Protein AF-A0A7C7CC70-F1 (afdb_monomer_lite)

Foldseek 3Di:
DFAFEEEEEVLLFPLNLLLCVVPQVGYQYEYEEQDVVSVVVSCVVPVGPSYHYDHDALLDLVVLLVVCLVRLGQEYEYPWADDDQLVCQVVVVVRLSTLAVSLVSNVVSCVVCVVSNPNHQEYEYEAELCLAVHQTSNNVRRVNSLLVLLCCLVPPVCQSHAREYEYEWDAPLTPPDQLLVLLVCLVPHQAREDADQQAKTFYDHSVRVSVQVVCCSVPNGHNKYKYFDTAMEGPNLVRVLQCVVSVGHYDHPHHRRRDDSKGWRAFQVQQQQWDDPDGIIIRGHPPDPRGDPDGDTGINVPHYDDSVRVSVVCVVVVSRDDHSVNRPCVSPDDDDDDDD

pLDDT: mean 92.27, std 12.44, range [29.27, 98.88]

Sequence (340 aa):
MIDQKILIFGGSGSLGKSLIKRLHSQNRLLIYSRDEAKHWTIKNEFQSPNLSFKVGDIRDIDRIKQVTTQFDPHTILMAAALKQVDTCELSPYESVQTNLLGIHNILAAVEQTVGRLKSLRAVLMVSTDKACAPANVYGMSKALSERMVASFSRYENLNHIKFVTTRYGNVLDSRGSIIPLFRNQINNEDNLTVTHPEMTRFMMTLDDSVDLILTALKEGSTGETWVPKIKAMKIMDLANIYAKLYHKQIVVSGIRPGEKMHEALVSPPESIRTHDIGSHYIIKSSYTSDTQDKAFEYTSSQDVLTEEALERFLQGLNLLHQDIEDFVGKTIQEHIRPFK

Secondary structure (DSSP, 8-state):
--S-EEEEETTTSHHHHHHHHHHTTTSEEEEEES-HHHHHHHHHHH--TTEEEEE--TT-HHHHHHHHHHH--SEEEE------HHHHHHSHHHHIIIIIIHHHHHHHHHHHHGGG-SS--EEEEEEEGGGSS--SHHHHHHHHHHHHHHHGGG-GGGTTSEEEEEEE-EETT-TTSHHHHHHHHHHH-SEEEES-TT-EEEEE-HHHHHHHHHHHHHHPPTT-EEEE---EEEHHHHHHHHHHHHT-EEEE--PPTT--SB-EEE-HHHHTTEEE-SSEEEE--TT-S---SS---EETTTSBPPHHHHHHHHHHTT-SS--GGG-TTTTS--------

Structure (mmCIF, N/CA/C/O backbone):
data_AF-A0A7C7CC70-F1
#
_entry.id   AF-A0A7C7CC70-F1
#
loop_
_atom_site.group_PDB
_atom_site.id
_atom_site.type_symbol
_atom_site.label_atom_id
_atom_site.label_alt_id
_atom_site.label_comp_id
_atom_site.label_asym_id
_atom_site.label_entity_id
_atom_site.label_seq_id
_atom_site.pdbx_PDB_ins_code
_atom_site.Cartn_x
_atom_site.Cartn_y
_atom_site.Cartn_z
_atom_site.occupancy
_atom_site.B_iso_or_equiv
_atom_site.auth_seq_id
_atom_site.auth_comp_id
_atom_site.auth_asym_id
_atom_site.auth_atom_id
_atom_site.pdbx_PDB_model_num
ATOM 1 N N . MET A 1 1 ? 4.116 -3.445 18.987 1.00 83.00 1 MET A N 1
ATOM 2 C CA . MET A 1 1 ? 2.683 -3.755 19.181 1.00 83.00 1 MET A CA 1
ATOM 3 C C . MET A 1 1 ? 2.591 -5.167 19.730 1.00 83.00 1 MET A C 1
ATOM 5 O O . MET A 1 1 ? 2.947 -6.088 19.007 1.00 83.00 1 MET A O 1
ATOM 9 N N . ILE A 1 2 ? 2.231 -5.314 21.005 1.00 91.44 2 ILE A N 1
ATOM 10 C CA . ILE A 1 2 ? 2.148 -6.602 21.713 1.00 91.44 2 ILE A CA 1
ATOM 11 C C . ILE A 1 2 ? 0.770 -6.671 22.377 1.00 91.44 2 ILE A C 1
ATOM 13 O O . ILE A 1 2 ? 0.256 -5.638 22.813 1.00 91.44 2 ILE A O 1
ATOM 17 N N . ASP A 1 3 ? 0.186 -7.868 22.414 1.00 95.06 3 ASP A N 1
ATOM 18 C CA . ASP A 1 3 ? -1.124 -8.163 23.003 1.00 95.06 3 ASP A CA 1
ATOM 19 C C . ASP A 1 3 ? -2.261 -7.295 22.430 1.00 95.06 3 ASP A C 1
ATOM 21 O O . ASP A 1 3 ? -3.179 -6.855 23.118 1.00 95.06 3 ASP A O 1
ATOM 25 N N . GLN A 1 4 ? -2.183 -6.993 21.130 1.00 97.44 4 GLN A N 1
ATOM 26 C CA . GLN A 1 4 ? -3.209 -6.229 20.424 1.00 97.44 4 GLN A CA 1
ATOM 27 C C . GLN A 1 4 ? -4.124 -7.148 19.612 1.00 97.44 4 GLN A C 1
ATOM 29 O O . GLN A 1 4 ? -3.720 -8.192 19.097 1.00 97.44 4 GLN A O 1
ATOM 34 N N . LYS A 1 5 ? -5.371 -6.706 19.435 1.00 98.69 5 LYS A N 1
ATOM 35 C CA . LYS A 1 5 ? -6.292 -7.253 18.428 1.00 98.69 5 LYS A CA 1
ATOM 36 C C . LYS A 1 5 ? -6.190 -6.427 17.151 1.00 98.69 5 LYS A C 1
ATOM 38 O O . LYS A 1 5 ? -6.458 -5.226 17.193 1.00 98.69 5 LYS A O 1
ATOM 43 N N . ILE A 1 6 ? -5.845 -7.051 16.031 1.00 98.75 6 ILE A N 1
ATOM 44 C CA . ILE A 1 6 ? -5.606 -6.362 14.758 1.00 98.75 6 ILE A CA 1
ATOM 45 C C . ILE A 1 6 ? -6.519 -6.952 13.685 1.00 98.75 6 ILE A C 1
ATOM 47 O O . ILE A 1 6 ? -6.469 -8.150 13.408 1.00 98.75 6 ILE A O 1
ATOM 51 N N . LEU A 1 7 ? -7.361 -6.109 13.091 1.00 98.88 7 LEU A N 1
ATOM 52 C CA . LEU A 1 7 ? -8.239 -6.463 11.978 1.00 98.88 7 LEU A CA 1
ATOM 53 C C . LEU A 1 7 ? -7.605 -5.995 10.667 1.00 98.88 7 LEU A C 1
ATOM 55 O O . LEU A 1 7 ? -7.342 -4.807 10.501 1.00 98.88 7 LEU A O 1
ATOM 59 N N . ILE A 1 8 ? -7.368 -6.921 9.738 1.00 98.75 8 ILE A N 1
ATOM 60 C CA . ILE A 1 8 ? -6.727 -6.638 8.449 1.00 98.75 8 ILE A CA 1
ATOM 61 C C . ILE A 1 8 ? -7.723 -6.892 7.317 1.00 98.75 8 ILE A C 1
ATOM 63 O O . ILE A 1 8 ? -7.972 -8.039 6.935 1.00 98.75 8 ILE A O 1
ATOM 67 N N . PHE A 1 9 ? -8.261 -5.816 6.746 1.00 98.69 9 PHE A N 1
ATOM 68 C CA . PHE A 1 9 ? -9.034 -5.870 5.507 1.00 98.69 9 PHE A CA 1
ATOM 69 C C . PHE A 1 9 ? -8.078 -6.068 4.330 1.00 98.69 9 PHE A C 1
ATOM 71 O O . PHE A 1 9 ? -7.171 -5.264 4.131 1.00 98.69 9 PHE A O 1
ATOM 78 N N . GLY A 1 10 ? -8.265 -7.135 3.550 1.00 95.62 10 GLY A N 1
ATOM 79 C CA . GLY A 1 10 ? -7.359 -7.514 2.459 1.00 95.62 10 GLY A CA 1
ATOM 80 C C . GLY A 1 10 ? -6.113 -8.277 2.916 1.00 95.62 10 GLY A C 1
ATOM 81 O O . GLY A 1 10 ? -5.113 -8.307 2.202 1.00 95.62 10 GLY A O 1
ATOM 82 N N . GLY A 1 11 ? -6.150 -8.907 4.094 1.00 93.19 11 GLY A N 1
ATOM 83 C CA . GLY A 1 11 ? -4.981 -9.572 4.683 1.00 93.19 11 GLY A CA 1
ATOM 84 C C . GLY A 1 11 ? -4.548 -10.895 4.028 1.00 93.19 11 GLY A C 1
ATOM 85 O O . GLY A 1 11 ? -3.586 -11.495 4.491 1.00 93.19 11 GLY A O 1
ATOM 86 N N . SER A 1 12 ? -5.214 -11.357 2.964 1.00 92.25 12 SER A N 1
ATOM 87 C CA . SER A 1 12 ? -4.841 -12.578 2.229 1.00 92.25 12 SER A CA 1
ATOM 88 C C . SER A 1 12 ? -3.835 -12.354 1.086 1.00 92.25 12 SER A C 1
ATOM 90 O O . SER A 1 12 ? -3.377 -13.317 0.472 1.00 92.25 12 SER A O 1
ATOM 92 N N . GLY A 1 13 ? -3.487 -11.098 0.772 1.00 90.12 13 GLY A N 1
ATOM 93 C CA . GLY A 1 13 ? -2.459 -10.752 -0.221 1.00 90.12 13 GLY A CA 1
ATOM 94 C C . GLY A 1 13 ? -1.022 -10.809 0.322 1.00 90.12 13 GLY A C 1
ATOM 95 O O . GLY A 1 13 ? -0.811 -11.040 1.509 1.00 90.12 13 GLY A O 1
ATOM 96 N N . SER A 1 14 ? -0.025 -10.531 -0.533 1.00 89.94 14 SER A N 1
ATOM 97 C CA . SER A 1 14 ? 1.408 -10.585 -0.173 1.00 89.94 14 SER A CA 1
ATOM 98 C C . SER A 1 14 ? 1.756 -9.726 1.052 1.00 89.94 14 SER A C 1
ATOM 100 O O . SER A 1 14 ? 2.376 -10.222 1.985 1.00 89.94 14 SER A O 1
ATOM 102 N N . LEU A 1 15 ? 1.284 -8.472 1.099 1.00 92.62 15 LEU A N 1
ATOM 103 C CA . LEU A 1 15 ? 1.471 -7.593 2.262 1.00 92.62 15 LEU A CA 1
ATOM 104 C C . LEU A 1 15 ? 0.822 -8.167 3.528 1.00 92.62 15 LEU A C 1
ATOM 106 O O . LEU A 1 15 ? 1.424 -8.165 4.598 1.00 92.62 15 LEU A O 1
ATOM 110 N N . GLY A 1 16 ? -0.407 -8.673 3.402 1.00 94.31 16 GLY A N 1
ATOM 111 C CA . GLY A 1 16 ? -1.137 -9.282 4.509 1.00 94.31 16 GLY A CA 1
ATOM 112 C C . GLY A 1 16 ? -0.406 -10.492 5.086 1.00 94.31 16 GLY A C 1
ATOM 113 O O . GLY A 1 16 ? -0.271 -10.600 6.300 1.00 94.31 16 GLY A O 1
ATOM 114 N N . LYS A 1 17 ? 0.165 -11.341 4.227 1.00 93.44 17 LYS A N 1
ATOM 115 C CA . LYS A 1 17 ? 0.995 -12.477 4.639 1.00 93.44 17 LYS A CA 1
ATOM 116 C C . LYS A 1 17 ? 2.252 -12.035 5.401 1.00 93.44 17 LYS A C 1
ATOM 118 O O . LYS A 1 17 ? 2.555 -12.617 6.442 1.00 93.44 17 LYS A O 1
ATOM 123 N N . SER A 1 18 ? 2.942 -10.989 4.944 1.00 94.81 18 SER A N 1
ATOM 124 C CA . SER A 1 18 ? 4.100 -10.432 5.661 1.00 94.81 18 SER A CA 1
ATOM 125 C C . SER A 1 18 ? 3.715 -9.831 7.016 1.00 94.81 18 SER A C 1
ATOM 127 O O . SER A 1 18 ? 4.397 -10.071 8.012 1.00 94.81 18 SER A O 1
ATOM 129 N N . LEU A 1 19 ? 2.575 -9.133 7.093 1.00 96.81 19 LEU A N 1
ATOM 130 C CA . LEU A 1 19 ? 2.017 -8.642 8.358 1.00 96.81 19 LEU A CA 1
ATOM 131 C C . LEU A 1 19 ? 1.679 -9.792 9.314 1.00 96.81 19 LEU A C 1
ATOM 133 O O . LEU A 1 19 ? 2.005 -9.711 10.496 1.00 96.81 19 LEU A O 1
ATOM 137 N N . ILE A 1 20 ? 1.067 -10.871 8.812 1.00 96.81 20 ILE A N 1
ATOM 138 C CA . ILE A 1 20 ? 0.778 -12.071 9.606 1.00 96.81 20 ILE A CA 1
ATOM 139 C C . ILE A 1 20 ? 2.079 -12.622 10.169 1.00 96.81 20 ILE A C 1
ATOM 141 O O . ILE A 1 20 ? 2.199 -12.683 11.390 1.00 96.81 20 ILE A O 1
ATOM 145 N N . LYS A 1 21 ? 3.066 -12.921 9.311 1.00 95.88 21 LYS A N 1
ATOM 146 C CA . LYS A 1 21 ? 4.383 -13.448 9.706 1.00 95.88 21 LYS A CA 1
ATOM 147 C C . LYS A 1 21 ? 5.032 -12.618 10.814 1.00 95.88 21 LYS A C 1
ATOM 149 O O . LYS A 1 21 ? 5.577 -13.187 11.755 1.00 95.88 21 LYS A O 1
ATOM 154 N N . ARG A 1 22 ? 4.952 -11.287 10.730 1.00 96.38 22 ARG A N 1
ATOM 155 C CA . ARG A 1 22 ? 5.561 -10.388 11.719 1.00 96.38 22 ARG A CA 1
ATOM 156 C C . ARG A 1 22 ? 4.783 -10.303 13.036 1.00 96.38 22 ARG A C 1
ATOM 158 O O . ARG A 1 22 ? 5.400 -10.098 14.076 1.00 96.38 22 ARG A O 1
ATOM 165 N N . LEU A 1 23 ? 3.452 -10.405 13.010 1.00 97.06 23 LEU A N 1
ATOM 166 C CA . LEU A 1 23 ? 2.609 -9.988 14.140 1.00 97.06 23 LEU A CA 1
ATOM 167 C C . LEU A 1 23 ? 1.888 -11.129 14.867 1.00 97.06 23 LEU A C 1
ATOM 169 O O . LEU A 1 23 ? 1.516 -10.941 16.027 1.00 97.06 23 LEU A O 1
ATOM 173 N N . HIS A 1 24 ? 1.683 -12.287 14.231 1.00 96.25 24 HIS A N 1
ATOM 174 C CA . HIS A 1 24 ? 0.777 -13.327 14.742 1.00 96.25 24 HIS A CA 1
ATOM 175 C C . HIS A 1 24 ? 1.245 -13.988 16.051 1.00 96.25 24 HIS A C 1
ATOM 177 O O . HIS A 1 24 ? 0.431 -14.503 16.819 1.00 96.25 24 HIS A O 1
ATOM 183 N N . SER A 1 25 ? 2.551 -13.981 16.328 1.00 95.12 25 SER A N 1
ATOM 184 C CA . SER A 1 25 ? 3.123 -14.592 17.534 1.00 95.12 25 SER A CA 1
ATOM 185 C C . SER A 1 25 ? 2.831 -13.795 18.809 1.00 95.12 25 SER A C 1
ATOM 187 O O . SER A 1 25 ? 2.777 -14.377 19.887 1.00 95.12 25 SER A O 1
ATOM 189 N N . GLN A 1 26 ? 2.605 -12.482 18.693 1.00 96.25 26 GLN A N 1
ATOM 190 C CA . GLN A 1 26 ? 2.436 -11.563 19.828 1.00 96.25 26 GLN A CA 1
ATOM 191 C C . GLN A 1 26 ? 1.061 -10.883 19.867 1.00 96.25 26 GLN A C 1
ATOM 193 O O . GLN A 1 26 ? 0.792 -10.113 20.785 1.00 96.25 26 GLN A O 1
ATOM 198 N N . ASN A 1 27 ? 0.209 -11.103 18.863 1.00 98.19 27 ASN A N 1
ATOM 199 C CA . ASN A 1 27 ? -1.048 -10.376 18.682 1.00 98.19 27 ASN A CA 1
ATOM 200 C C . ASN A 1 27 ? -2.140 -11.297 18.140 1.00 98.19 27 ASN A C 1
ATOM 202 O O . ASN A 1 27 ? -1.857 -12.245 17.411 1.00 98.19 27 ASN A O 1
ATOM 206 N N . ARG A 1 28 ? -3.402 -10.963 18.424 1.00 98.44 28 ARG A N 1
ATOM 207 C CA . ARG A 1 28 ? -4.576 -11.638 17.858 1.00 98.44 28 ARG A CA 1
ATOM 208 C C . ARG A 1 28 ? -4.948 -10.987 16.533 1.00 98.44 28 ARG A C 1
ATOM 210 O O . ARG A 1 28 ? -5.341 -9.821 16.505 1.00 98.44 28 ARG A O 1
ATOM 217 N N . LEU A 1 29 ? -4.854 -11.736 15.443 1.00 98.62 29 LEU A N 1
ATOM 218 C CA . LEU A 1 29 ? -5.116 -11.249 14.094 1.00 98.62 29 LEU A CA 1
ATOM 219 C C . LEU A 1 29 ? -6.452 -11.780 13.570 1.00 98.62 29 LEU A C 1
ATOM 221 O O . LEU A 1 29 ? -6.753 -12.975 13.663 1.00 98.62 29 LEU A O 1
ATOM 225 N N . LEU A 1 30 ? -7.231 -10.884 12.971 1.00 98.69 30 LEU A N 1
ATOM 226 C CA . LEU A 1 30 ? -8.423 -11.216 12.206 1.00 98.69 30 LEU A CA 1
ATOM 227 C C . LEU A 1 30 ? -8.229 -10.789 10.753 1.00 98.69 30 LEU A C 1
ATOM 229 O O . LEU A 1 30 ? -8.162 -9.600 10.445 1.00 98.69 30 LEU A O 1
ATOM 233 N N . ILE A 1 31 ? -8.142 -11.767 9.860 1.00 98.56 31 ILE A N 1
ATOM 234 C CA . ILE A 1 31 ? -7.971 -11.551 8.426 1.00 98.56 31 ILE A CA 1
ATOM 235 C C . ILE A 1 31 ? -9.338 -11.527 7.759 1.00 98.56 31 ILE A C 1
ATOM 237 O O . ILE A 1 31 ? -10.096 -12.495 7.842 1.00 98.56 31 ILE A O 1
ATOM 241 N N . TYR A 1 32 ? -9.647 -10.417 7.096 1.00 98.62 32 TYR A N 1
ATOM 242 C CA . TYR A 1 32 ? -10.891 -10.231 6.361 1.00 98.62 32 TYR A CA 1
ATOM 243 C C . TYR A 1 32 ? -10.608 -10.160 4.863 1.00 98.62 32 TYR A C 1
ATOM 245 O O . TYR A 1 32 ? -9.920 -9.249 4.392 1.00 98.62 32 TYR A O 1
ATOM 253 N N . SER A 1 33 ? -11.125 -11.119 4.100 1.00 97.50 33 SER A N 1
ATOM 254 C CA . SER A 1 33 ? -11.054 -11.107 2.637 1.00 97.50 33 SER A CA 1
ATOM 255 C C . SER A 1 33 ? -12.116 -12.022 2.024 1.00 97.50 33 SER A C 1
ATOM 257 O O . SER A 1 33 ? -12.790 -12.756 2.740 1.00 97.50 33 SER A O 1
ATOM 259 N N . ARG A 1 34 ? -12.265 -11.989 0.699 1.00 96.19 34 ARG A N 1
ATOM 260 C CA . ARG A 1 34 ? -13.261 -12.795 -0.028 1.00 96.19 34 ARG A CA 1
ATOM 261 C C . ARG A 1 34 ? -12.798 -14.217 -0.327 1.00 96.19 34 ARG A C 1
ATOM 263 O O . ARG A 1 34 ? -13.633 -15.060 -0.590 1.00 96.19 34 ARG A O 1
ATOM 270 N N . ASP A 1 35 ? -11.489 -14.443 -0.317 1.00 93.00 35 ASP A N 1
ATOM 271 C CA . ASP A 1 35 ? -10.859 -15.635 -0.881 1.00 93.00 35 ASP A CA 1
ATOM 272 C C . ASP A 1 35 ? -10.625 -16.689 0.212 1.00 93.00 35 ASP A C 1
ATOM 274 O O . ASP A 1 35 ? -9.654 -16.640 0.978 1.00 93.00 35 ASP A O 1
ATOM 278 N N . GLU A 1 36 ? -11.569 -17.617 0.322 1.00 94.38 36 GLU A N 1
ATOM 279 C CA . GLU A 1 36 ? -11.563 -18.707 1.291 1.00 94.38 36 GLU A CA 1
ATOM 280 C C . GLU A 1 36 ? -10.439 -19.717 1.044 1.00 94.38 36 GLU A C 1
ATOM 282 O O . GLU A 1 36 ? -9.890 -20.256 2.010 1.00 94.38 36 GLU A O 1
ATOM 287 N N . ALA A 1 37 ? -10.033 -19.919 -0.214 1.00 93.81 37 ALA A N 1
ATOM 288 C CA . ALA A 1 37 ? -8.906 -20.779 -0.558 1.00 93.81 37 ALA A CA 1
ATOM 289 C C . ALA A 1 37 ? -7.597 -20.202 0.001 1.00 93.81 37 ALA A C 1
ATOM 291 O O . ALA A 1 37 ? -6.847 -20.901 0.687 1.00 93.81 37 ALA A O 1
ATOM 292 N N . LYS A 1 38 ? -7.360 -18.894 -0.175 1.00 92.19 38 LYS A N 1
ATOM 293 C CA . LYS A 1 38 ? -6.220 -18.203 0.452 1.00 92.19 38 LYS A CA 1
ATOM 294 C C . LYS A 1 38 ? -6.266 -18.279 1.972 1.00 92.19 38 LYS A C 1
ATOM 296 O O . LYS A 1 38 ? -5.224 -18.475 2.596 1.00 92.19 38 LYS A O 1
ATOM 301 N N . HIS A 1 39 ? -7.443 -18.130 2.582 1.00 94.94 39 HIS A N 1
ATOM 302 C CA . HIS A 1 39 ? -7.577 -18.283 4.033 1.00 94.94 39 HIS A CA 1
ATOM 303 C C . HIS A 1 39 ? -7.148 -19.678 4.496 1.00 94.94 39 HIS A C 1
ATOM 305 O O . HIS A 1 39 ? -6.404 -19.787 5.469 1.00 94.94 39 HIS A O 1
ATOM 311 N N . TRP A 1 40 ? -7.580 -20.731 3.797 1.00 92.75 40 TRP A N 1
ATOM 312 C CA . TRP A 1 40 ? -7.198 -22.108 4.107 1.00 92.75 40 TRP A CA 1
ATOM 313 C C . TRP A 1 40 ? -5.683 -22.318 3.995 1.00 92.75 40 TRP A C 1
ATOM 315 O O . TRP A 1 40 ? -5.069 -22.825 4.935 1.00 92.75 40 TRP A O 1
ATOM 325 N N . THR A 1 41 ? -5.066 -21.843 2.909 1.00 92.75 41 THR A N 1
ATOM 326 C CA . THR A 1 41 ? -3.613 -21.939 2.700 1.00 92.75 41 THR A CA 1
ATOM 327 C C . THR A 1 41 ? -2.838 -21.247 3.819 1.00 92.75 41 THR A C 1
ATOM 329 O O . THR A 1 41 ? -1.980 -21.864 4.445 1.00 92.75 41 THR A O 1
ATOM 332 N N . ILE A 1 42 ? -3.182 -19.994 4.135 1.00 93.81 42 ILE A N 1
ATOM 333 C CA . ILE A 1 42 ? -2.517 -19.228 5.200 1.00 93.81 42 ILE A CA 1
ATOM 334 C C . ILE A 1 42 ? -2.726 -19.911 6.559 1.00 93.81 42 ILE A C 1
ATOM 336 O O . ILE A 1 42 ? -1.796 -20.009 7.358 1.00 93.81 42 ILE A O 1
ATOM 340 N N . LYS A 1 43 ? -3.931 -20.417 6.839 1.00 93.25 43 LYS A N 1
ATOM 341 C CA . LYS A 1 43 ? -4.217 -21.118 8.095 1.00 93.25 43 LYS A CA 1
ATOM 342 C C . LYS A 1 43 ? -3.316 -22.343 8.282 1.00 93.25 43 LYS A C 1
ATOM 344 O O . LYS A 1 43 ? -2.802 -22.541 9.382 1.00 93.25 43 LYS A O 1
ATOM 349 N N . ASN A 1 44 ? -3.122 -23.134 7.229 1.00 92.38 44 ASN A N 1
ATOM 350 C CA . ASN A 1 44 ? -2.285 -24.333 7.273 1.00 92.38 44 ASN A CA 1
ATOM 351 C C . ASN A 1 44 ? -0.792 -24.024 7.310 1.00 92.38 44 ASN A C 1
ATOM 353 O O . ASN A 1 44 ? -0.042 -24.792 7.897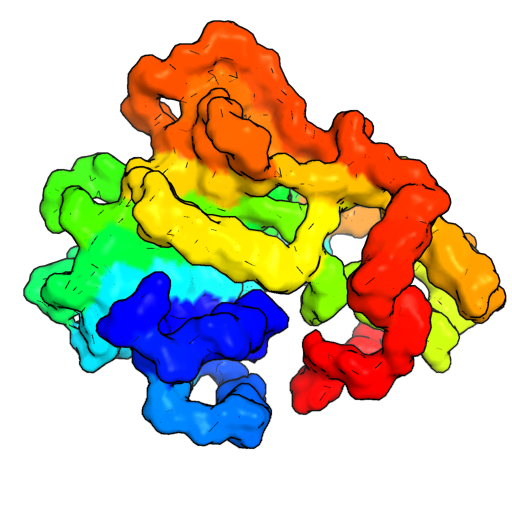 1.00 92.38 44 ASN A O 1
ATOM 357 N N . GLU A 1 45 ? -0.372 -22.914 6.708 1.00 93.44 45 GLU A N 1
ATOM 358 C CA . GLU A 1 45 ? 1.022 -22.478 6.731 1.00 93.44 45 GLU A CA 1
ATOM 359 C C . GLU A 1 45 ? 1.449 -21.994 8.122 1.00 93.44 45 GLU A C 1
ATOM 361 O O . GLU A 1 45 ? 2.497 -22.394 8.618 1.00 93.44 45 GLU A O 1
ATOM 366 N N . PHE A 1 46 ? 0.645 -21.143 8.769 1.00 93.56 46 PHE A N 1
ATOM 367 C CA . PHE A 1 46 ? 1.037 -20.525 10.043 1.00 93.56 46 PHE A CA 1
ATOM 368 C C . PHE A 1 46 ? 0.621 -21.323 11.281 1.00 93.56 46 PHE A C 1
ATOM 370 O O . PHE A 1 46 ? 1.217 -21.130 12.338 1.00 93.56 46 PHE A O 1
ATOM 377 N N . GLN A 1 47 ? -0.439 -22.139 11.189 1.00 92.56 47 GLN A N 1
ATOM 378 C CA . GLN A 1 47 ? -0.987 -22.966 12.280 1.00 92.56 47 GLN A CA 1
ATOM 379 C C . GLN A 1 47 ? -1.098 -22.244 13.641 1.00 92.56 47 GLN A C 1
ATOM 381 O O . GLN A 1 47 ? -0.964 -22.843 14.705 1.00 92.56 47 GLN A O 1
ATOM 386 N N . SER A 1 48 ? -1.340 -20.930 13.623 1.00 94.56 48 SER A N 1
ATOM 387 C CA . SER A 1 48 ? -1.285 -20.101 14.824 1.00 94.56 48 SER A CA 1
ATOM 388 C C . SER A 1 48 ? -2.661 -19.979 15.485 1.00 94.56 48 SER A C 1
ATOM 390 O O . SER A 1 48 ? -3.618 -19.596 14.808 1.00 94.56 48 SER A O 1
ATOM 392 N N . PRO A 1 49 ? -2.784 -20.200 16.810 1.00 95.00 49 PRO A N 1
ATOM 393 C CA . PRO A 1 49 ? -4.058 -20.044 17.523 1.00 95.00 49 PRO A CA 1
ATOM 394 C C . PRO A 1 49 ? -4.528 -18.583 17.595 1.00 95.00 49 PRO A C 1
ATOM 396 O O . PRO A 1 49 ? -5.706 -18.312 17.816 1.00 95.00 49 PRO A O 1
ATOM 399 N N . ASN A 1 50 ? -3.614 -17.633 17.380 1.00 96.88 50 ASN A N 1
ATOM 400 C CA . ASN A 1 50 ? -3.900 -16.203 17.390 1.00 96.88 50 ASN A CA 1
ATOM 401 C C . ASN A 1 50 ? -4.406 -15.678 16.041 1.00 96.88 50 ASN A C 1
ATOM 403 O O . ASN A 1 50 ? -4.731 -14.496 15.934 1.00 96.88 50 ASN A O 1
ATOM 407 N N . LEU A 1 51 ? -4.461 -16.527 15.012 1.00 97.62 51 LEU A N 1
ATOM 408 C CA . LEU A 1 51 ? -4.859 -16.155 13.663 1.00 97.62 51 LEU A CA 1
ATOM 409 C C . LEU A 1 51 ? -6.266 -16.672 13.359 1.00 97.62 51 LEU A C 1
ATOM 411 O O . LEU A 1 51 ? -6.552 -17.865 13.439 1.00 97.62 51 LEU A O 1
ATOM 415 N N . SER A 1 52 ? -7.153 -15.761 12.976 1.00 97.94 52 SER A N 1
ATOM 416 C CA . SER A 1 52 ? -8.538 -16.069 12.624 1.00 97.94 52 SER A CA 1
ATOM 417 C C . SER A 1 52 ? -8.938 -15.386 11.320 1.00 97.94 52 SER A C 1
ATOM 419 O O . SER A 1 52 ? -8.328 -14.401 10.908 1.00 97.94 52 SER A O 1
ATOM 421 N N . PHE A 1 53 ? -9.962 -15.920 10.653 1.00 98.19 53 PHE A N 1
ATOM 422 C CA . PHE A 1 53 ? -10.362 -15.496 9.312 1.00 98.19 53 PHE A CA 1
ATOM 423 C C . PHE A 1 53 ? -11.863 -15.227 9.247 1.00 98.19 53 PHE A C 1
ATOM 425 O O . PHE A 1 53 ? -12.665 -15.946 9.855 1.00 98.19 53 PHE A O 1
ATOM 432 N N . LYS A 1 54 ? -12.256 -14.214 8.473 1.00 98.19 54 LYS A N 1
ATOM 433 C CA . LYS A 1 54 ? -13.650 -13.933 8.123 1.00 98.19 54 LYS A CA 1
ATOM 434 C C . LYS A 1 54 ? -13.767 -13.680 6.633 1.00 98.19 54 LYS A C 1
ATOM 436 O O . LYS A 1 54 ? -13.076 -12.831 6.080 1.00 98.19 54 LYS A O 1
ATOM 441 N N . VAL A 1 55 ? -14.678 -14.419 6.009 1.00 98.06 55 VAL A N 1
ATOM 442 C CA . VAL A 1 55 ? -15.074 -14.168 4.628 1.00 98.06 55 VAL A CA 1
ATOM 443 C C . VAL A 1 55 ? -16.033 -12.979 4.589 1.00 98.06 55 VAL A C 1
ATOM 445 O O . VAL A 1 55 ? -16.969 -12.898 5.403 1.00 98.06 55 VAL A O 1
ATOM 448 N N . GLY A 1 56 ? -15.768 -12.061 3.663 1.00 97.81 56 GLY A N 1
ATOM 449 C CA . GLY A 1 56 ? -16.618 -10.919 3.351 1.00 97.81 56 GLY A CA 1
ATOM 450 C C . GLY A 1 56 ? -15.970 -9.954 2.353 1.00 97.81 56 GLY A C 1
ATOM 451 O O . GLY A 1 56 ? -14.783 -10.063 2.038 1.00 97.81 56 GLY A O 1
ATOM 452 N N . ASP A 1 57 ? -16.764 -9.007 1.857 1.00 98.56 57 ASP A N 1
ATOM 453 C CA . ASP A 1 57 ? -16.338 -7.942 0.943 1.00 98.56 57 ASP A CA 1
ATOM 454 C C . ASP A 1 57 ? -16.355 -6.590 1.676 1.00 98.56 57 ASP A C 1
ATOM 456 O O . ASP A 1 57 ? -17.199 -6.360 2.539 1.00 98.56 57 ASP A O 1
ATOM 460 N N . ILE A 1 58 ? -15.414 -5.695 1.367 1.00 98.56 58 ILE A N 1
ATOM 461 C CA . ILE A 1 58 ? -15.422 -4.321 1.895 1.00 98.56 58 ILE A CA 1
ATOM 462 C C . ILE A 1 58 ? -16.522 -3.461 1.250 1.00 98.56 58 ILE A C 1
ATOM 464 O O . ILE A 1 58 ? -16.845 -2.378 1.730 1.00 98.56 58 ILE A O 1
ATOM 468 N N . ARG A 1 59 ? -17.129 -3.951 0.168 1.00 98.50 59 ARG A N 1
ATOM 469 C CA . ARG A 1 59 ? -18.319 -3.364 -0.458 1.00 98.50 59 ARG A CA 1
ATOM 470 C C . ARG A 1 59 ? -19.593 -3.567 0.375 1.00 98.50 59 ARG A C 1
ATOM 472 O O . ARG A 1 59 ? -20.567 -2.861 0.146 1.00 98.50 59 ARG A O 1
ATOM 479 N N . ASP A 1 60 ? -19.575 -4.481 1.346 1.00 98.56 60 ASP A N 1
ATOM 480 C CA . ASP A 1 60 ? -20.690 -4.759 2.256 1.00 98.56 60 ASP A CA 1
ATOM 481 C C . ASP A 1 60 ? -20.440 -4.110 3.627 1.00 98.56 60 ASP A C 1
ATOM 483 O O . ASP A 1 60 ? -19.712 -4.632 4.479 1.00 98.56 60 ASP A O 1
ATOM 487 N N . ILE A 1 61 ? -21.047 -2.941 3.838 1.00 98.44 61 ILE A N 1
ATOM 488 C CA . ILE A 1 61 ? -20.887 -2.173 5.076 1.00 98.44 61 ILE A CA 1
ATOM 489 C C . ILE A 1 61 ? -21.477 -2.886 6.300 1.00 98.44 61 ILE A C 1
ATOM 491 O O . ILE A 1 61 ? -20.909 -2.795 7.391 1.00 98.44 61 ILE A O 1
ATOM 495 N N . ASP A 1 62 ? -22.584 -3.614 6.158 1.00 98.44 62 ASP A N 1
ATOM 496 C CA . ASP A 1 62 ? -23.234 -4.272 7.294 1.00 98.44 62 ASP A CA 1
ATOM 497 C C . ASP A 1 62 ? -22.395 -5.447 7.786 1.00 98.44 62 ASP A C 1
ATOM 499 O O . ASP A 1 62 ? -22.199 -5.623 8.998 1.00 98.44 62 ASP A O 1
ATOM 503 N N . ARG A 1 63 ? -21.778 -6.179 6.854 1.00 98.38 63 ARG A N 1
ATOM 504 C CA . ARG A 1 63 ? -20.788 -7.197 7.189 1.00 98.38 63 ARG A CA 1
ATOM 505 C C . ARG A 1 63 ? -19.559 -6.601 7.872 1.00 98.38 63 ARG A C 1
ATOM 507 O O . ARG A 1 63 ? -19.101 -7.165 8.872 1.00 98.38 63 ARG A O 1
ATOM 514 N N . ILE A 1 64 ? -19.049 -5.462 7.394 1.00 98.75 64 ILE A N 1
ATOM 515 C CA . ILE A 1 64 ? -17.936 -4.753 8.046 1.00 98.75 64 ILE A CA 1
ATOM 516 C C . ILE A 1 64 ? -18.311 -4.367 9.483 1.00 98.75 64 ILE A C 1
ATOM 518 O O . ILE A 1 64 ? -17.546 -4.656 10.409 1.00 98.75 64 ILE A O 1
ATOM 522 N N . LYS A 1 65 ? -19.485 -3.756 9.698 1.00 98.62 65 LYS A N 1
ATOM 523 C CA . LYS A 1 65 ? -19.977 -3.373 11.033 1.00 98.62 65 LYS A CA 1
ATOM 524 C C . LYS A 1 65 ? -20.057 -4.577 11.962 1.00 98.62 65 LYS A C 1
ATOM 526 O O . LYS A 1 65 ? -19.562 -4.515 13.089 1.00 98.62 65 LYS A O 1
ATOM 531 N N . GLN A 1 66 ? -20.645 -5.678 11.494 1.00 98.38 66 GLN A N 1
ATOM 532 C CA . GLN A 1 66 ? -20.770 -6.910 12.270 1.00 98.38 66 GLN A CA 1
ATOM 533 C C . GLN A 1 66 ? -19.397 -7.427 12.712 1.00 98.38 66 GLN A C 1
ATOM 535 O O . GLN A 1 66 ? -19.181 -7.670 13.897 1.00 98.38 66 GLN A O 1
ATOM 540 N N . VAL A 1 67 ? -18.457 -7.577 11.776 1.00 98.25 67 VAL A N 1
ATOM 541 C CA . VAL A 1 67 ? -17.127 -8.128 12.074 1.00 98.25 67 VAL A CA 1
ATOM 542 C C . VAL A 1 67 ? -16.330 -7.202 12.991 1.00 98.25 67 VAL A C 1
ATOM 544 O O . VAL A 1 67 ? -15.724 -7.670 13.955 1.00 98.25 67 VAL A O 1
ATOM 547 N N . THR A 1 68 ? -16.359 -5.896 12.726 1.00 98.38 68 THR A N 1
ATOM 548 C CA . THR A 1 68 ? -15.587 -4.907 13.490 1.00 98.38 68 THR A CA 1
ATOM 549 C C . THR A 1 68 ? -16.083 -4.826 14.933 1.00 98.38 68 THR A C 1
ATOM 551 O O . THR A 1 68 ? -15.278 -4.898 15.859 1.00 98.38 68 THR A O 1
ATOM 554 N N . THR A 1 69 ? -17.403 -4.776 15.145 1.00 98.12 69 THR A N 1
ATOM 555 C CA . THR A 1 69 ? -17.998 -4.718 16.494 1.00 98.12 69 THR A CA 1
ATOM 556 C C . THR A 1 69 ? -17.840 -6.011 17.287 1.00 98.12 69 THR A C 1
ATOM 558 O O . THR A 1 69 ? -17.587 -5.954 18.485 1.00 98.12 69 THR A O 1
ATOM 561 N N . GLN A 1 70 ? -17.949 -7.180 16.647 1.00 98.00 70 GLN A N 1
ATOM 562 C CA . GLN A 1 70 ? -17.746 -8.465 17.329 1.00 98.00 70 GLN A CA 1
ATOM 563 C C . GLN A 1 70 ? -16.293 -8.673 17.762 1.00 98.00 70 GLN A C 1
ATOM 565 O O . GLN A 1 70 ? -16.032 -9.308 18.784 1.00 98.00 70 GLN A O 1
ATOM 570 N N . PHE A 1 71 ? -15.342 -8.182 16.969 1.00 98.44 71 PHE A N 1
ATOM 571 C CA . PHE A 1 71 ? -13.924 -8.359 17.254 1.00 98.44 71 PHE A CA 1
ATOM 572 C C . PHE A 1 71 ? -13.377 -7.307 18.233 1.00 98.44 71 PHE A C 1
ATOM 574 O O . PHE A 1 71 ? -12.518 -7.647 19.057 1.00 98.44 71 PHE A O 1
ATOM 581 N N . ASP A 1 72 ? -13.902 -6.074 18.174 1.00 98.38 72 ASP A N 1
ATOM 582 C CA . ASP A 1 72 ? -13.442 -4.892 18.922 1.00 98.38 72 ASP A CA 1
ATOM 583 C C . ASP A 1 72 ? -11.912 -4.721 18.803 1.00 98.38 72 ASP A C 1
ATOM 585 O O . ASP A 1 72 ? -11.170 -4.958 19.766 1.00 98.38 72 ASP A O 1
ATOM 589 N N . PRO A 1 73 ? -11.398 -4.456 17.580 1.00 98.62 73 PRO A N 1
ATOM 590 C CA . PRO A 1 73 ? -9.965 -4.366 17.332 1.00 98.62 73 PRO A CA 1
ATOM 591 C C . PRO A 1 73 ? -9.349 -3.152 18.025 1.00 98.62 73 PRO A C 1
ATOM 593 O O . PRO A 1 73 ? -9.963 -2.098 18.127 1.00 98.62 73 PRO A O 1
ATOM 596 N N . HIS A 1 74 ? -8.074 -3.271 18.388 1.00 98.69 74 HIS A N 1
ATOM 597 C CA . HIS A 1 74 ? -7.249 -2.124 18.762 1.00 98.69 74 HIS A CA 1
ATOM 598 C C . HIS A 1 74 ? -6.750 -1.368 17.526 1.00 98.69 74 HIS A C 1
ATOM 600 O O . HIS A 1 74 ? -6.601 -0.144 17.543 1.00 98.69 74 HIS A O 1
ATOM 606 N N . THR A 1 75 ? -6.497 -2.104 16.441 1.00 98.75 75 THR A N 1
ATOM 607 C CA . THR A 1 75 ? -5.985 -1.562 15.182 1.00 98.75 75 THR A CA 1
ATOM 608 C C . THR A 1 75 ? -6.739 -2.138 13.992 1.00 98.75 75 THR A C 1
ATOM 610 O O . THR A 1 75 ? -6.929 -3.352 13.900 1.00 98.75 75 THR A O 1
ATOM 613 N N . ILE A 1 76 ? -7.123 -1.269 13.059 1.00 98.88 76 ILE A N 1
ATOM 614 C CA . ILE A 1 76 ? -7.655 -1.644 11.746 1.00 98.88 76 ILE A CA 1
ATOM 615 C C . ILE A 1 76 ? -6.614 -1.302 10.678 1.00 98.88 76 ILE A C 1
ATOM 617 O O . ILE A 1 76 ? -6.138 -0.171 10.615 1.00 98.88 76 ILE A O 1
ATOM 621 N N . LEU A 1 77 ? -6.287 -2.272 9.824 1.00 98.81 77 LEU A N 1
ATOM 622 C CA . LEU A 1 77 ? -5.435 -2.101 8.649 1.00 98.81 77 LEU A CA 1
ATOM 623 C C . LEU A 1 77 ? -6.271 -2.268 7.377 1.00 98.81 77 LEU A C 1
ATOM 625 O O . LEU A 1 77 ? -6.873 -3.321 7.155 1.00 98.81 77 LEU A O 1
ATOM 629 N N . MET A 1 78 ? -6.287 -1.242 6.529 1.00 98.69 78 MET A N 1
ATOM 630 C CA . MET A 1 78 ? -7.002 -1.236 5.251 1.00 98.69 78 MET A CA 1
ATOM 631 C C . MET A 1 78 ? -6.018 -1.494 4.105 1.00 98.69 78 MET A C 1
ATOM 633 O O . MET A 1 78 ? -5.426 -0.564 3.556 1.00 98.69 78 MET A O 1
ATOM 637 N N . ALA A 1 79 ? -5.833 -2.772 3.765 1.00 97.19 79 ALA A N 1
ATOM 638 C CA . ALA A 1 79 ? -4.938 -3.245 2.704 1.00 97.19 79 ALA A CA 1
ATOM 639 C C . ALA A 1 79 ? -5.681 -3.814 1.476 1.00 97.19 79 ALA A C 1
ATOM 641 O O . ALA A 1 79 ? -5.053 -4.161 0.476 1.00 97.19 79 ALA A O 1
ATOM 642 N N . ALA A 1 80 ? -7.011 -3.918 1.529 1.00 96.12 80 ALA A N 1
ATOM 643 C CA . ALA A 1 80 ? -7.832 -4.374 0.413 1.00 96.12 80 ALA A CA 1
ATOM 644 C C . ALA A 1 80 ? -7.821 -3.349 -0.733 1.00 96.12 80 ALA A C 1
ATOM 646 O O . ALA A 1 80 ? -8.084 -2.166 -0.520 1.00 96.12 80 ALA A O 1
ATOM 647 N N . ALA A 1 81 ? -7.506 -3.811 -1.946 1.00 95.19 81 ALA A N 1
ATOM 648 C CA . ALA A 1 81 ? -7.498 -2.989 -3.150 1.00 95.19 81 ALA A CA 1
ATOM 649 C C . ALA A 1 81 ? -7.546 -3.845 -4.426 1.00 95.19 81 ALA A C 1
ATOM 651 O O . ALA A 1 81 ? -7.039 -4.969 -4.450 1.00 95.19 81 ALA A O 1
ATOM 652 N N . LEU A 1 82 ? -8.081 -3.271 -5.504 1.00 94.62 82 LEU A N 1
ATOM 653 C CA . LEU A 1 82 ? -7.717 -3.645 -6.872 1.00 94.62 82 LEU A CA 1
ATOM 654 C C . LEU A 1 82 ? -6.529 -2.775 -7.278 1.00 94.62 82 LEU A C 1
ATOM 656 O O . LEU A 1 82 ? -6.627 -1.554 -7.211 1.00 94.62 82 LEU A O 1
ATOM 660 N N . LYS A 1 83 ? -5.400 -3.392 -7.641 1.00 92.38 83 LYS A N 1
ATOM 661 C CA . LYS A 1 83 ? -4.115 -2.680 -7.780 1.00 92.38 83 LYS A CA 1
ATOM 662 C C . LYS A 1 83 ? -3.485 -2.719 -9.174 1.00 92.38 83 LYS A C 1
ATOM 664 O O . LYS A 1 83 ? -2.428 -2.126 -9.364 1.00 92.38 83 LYS A O 1
ATOM 669 N N . GLN A 1 84 ? -4.078 -3.453 -10.116 1.00 90.75 84 GLN A N 1
ATOM 670 C CA . GLN A 1 84 ? -3.569 -3.539 -11.488 1.00 90.75 84 GLN A CA 1
ATOM 671 C C . GLN A 1 84 ? -4.113 -2.365 -12.298 1.00 90.75 84 GLN A C 1
ATOM 673 O O . GLN A 1 84 ? -5.328 -2.233 -12.431 1.00 90.75 84 GLN A O 1
ATOM 678 N N . VAL A 1 85 ? -3.218 -1.491 -12.770 1.00 91.75 85 VAL A N 1
ATOM 679 C CA . VAL A 1 85 ? -3.577 -0.210 -13.407 1.00 91.75 85 VAL A CA 1
ATOM 680 C C . VAL A 1 85 ? -4.433 -0.438 -14.649 1.00 91.75 85 VAL A C 1
ATOM 682 O O . VAL A 1 85 ? -5.535 0.091 -14.723 1.00 91.75 85 VAL A O 1
ATOM 685 N N . ASP A 1 86 ? -3.975 -1.291 -15.560 1.00 88.38 86 ASP A N 1
ATOM 686 C CA . ASP A 1 86 ? -4.689 -1.663 -16.787 1.00 88.38 86 ASP A CA 1
ATOM 687 C C . ASP A 1 86 ? -6.093 -2.221 -16.511 1.00 88.38 86 ASP A C 1
ATOM 689 O O . ASP A 1 86 ? -7.076 -1.790 -17.107 1.00 88.38 86 ASP A O 1
ATOM 693 N N . THR A 1 87 ? -6.212 -3.130 -15.547 1.00 90.19 87 THR A N 1
ATOM 694 C CA . THR A 1 87 ? -7.490 -3.726 -15.149 1.00 90.19 87 THR A CA 1
ATOM 695 C C . THR A 1 87 ? -8.424 -2.673 -14.553 1.00 90.19 87 THR A C 1
ATOM 697 O O . THR A 1 87 ? -9.625 -2.700 -14.805 1.00 90.19 87 THR A O 1
ATOM 700 N N . CYS A 1 88 ? -7.891 -1.729 -13.773 1.00 94.62 88 CYS A N 1
ATOM 701 C CA . CYS A 1 88 ? -8.684 -0.640 -13.208 1.00 94.62 88 CYS A CA 1
ATOM 702 C C . CYS A 1 88 ? -9.132 0.370 -14.274 1.00 94.62 88 CYS A C 1
ATOM 704 O O . CYS A 1 88 ? -10.216 0.920 -14.130 1.00 94.62 88 CYS A O 1
ATOM 706 N N . GLU A 1 89 ? -8.350 0.587 -15.334 1.00 93.25 89 GLU A N 1
ATOM 707 C CA . GLU A 1 89 ? -8.760 1.401 -16.490 1.00 93.25 89 GLU A CA 1
ATOM 708 C C . GLU A 1 89 ? -9.838 0.708 -17.330 1.00 93.25 89 GLU A C 1
ATOM 710 O O . GLU A 1 89 ? -10.801 1.342 -17.751 1.00 93.25 89 GLU A O 1
ATOM 715 N N . LEU A 1 90 ? -9.721 -0.607 -17.534 1.00 92.50 90 LEU A N 1
ATOM 716 C CA . LEU A 1 90 ? -10.712 -1.393 -18.276 1.00 92.50 90 LEU A CA 1
ATOM 717 C C . LEU A 1 90 ? -12.004 -1.628 -17.479 1.00 92.50 90 LEU A C 1
ATOM 719 O O . LEU A 1 90 ? -13.066 -1.833 -18.059 1.00 92.50 90 LEU A O 1
ATOM 723 N N . SER A 1 91 ? -11.927 -1.630 -16.147 1.00 94.94 91 SER A N 1
ATOM 724 C CA . SER A 1 91 ? -13.059 -1.836 -15.234 1.00 94.94 91 SER A CA 1
ATOM 725 C C . SER A 1 91 ? -13.122 -0.726 -14.175 1.00 94.94 91 SER A C 1
ATOM 727 O O . SER A 1 91 ? -12.971 -0.989 -12.975 1.00 94.94 91 SER A O 1
ATOM 729 N N . PRO A 1 92 ? -13.370 0.531 -14.589 1.00 96.69 92 PRO A N 1
ATOM 730 C CA . PRO A 1 92 ? -13.261 1.692 -13.709 1.00 96.69 92 PRO A CA 1
ATOM 731 C C . PRO A 1 92 ? -14.277 1.657 -12.571 1.00 96.69 92 PRO A C 1
ATOM 733 O O . PRO A 1 92 ? -13.940 1.972 -11.430 1.00 96.69 92 PRO A O 1
ATOM 736 N N . TYR A 1 93 ? -15.498 1.193 -12.850 1.00 98.00 93 TYR A N 1
ATOM 737 C CA . TYR A 1 93 ? -16.533 1.025 -11.834 1.00 98.00 93 TYR A CA 1
ATOM 738 C C . TYR A 1 93 ? -16.088 0.065 -10.721 1.00 98.00 93 TYR A C 1
ATOM 740 O O . TYR A 1 93 ? -16.217 0.383 -9.542 1.00 98.00 93 TYR A O 1
ATOM 748 N N . GLU A 1 94 ? -15.467 -1.063 -11.070 1.00 97.88 94 GLU A N 1
ATOM 749 C CA . GLU A 1 94 ? -14.971 -2.036 -10.090 1.00 97.88 94 GLU A CA 1
ATOM 750 C C . GLU A 1 94 ? -13.837 -1.469 -9.228 1.00 97.88 94 GLU A C 1
ATOM 752 O O . GLU A 1 94 ? -13.791 -1.721 -8.015 1.00 97.88 94 GLU A O 1
ATOM 757 N N . SER A 1 95 ? -12.948 -0.672 -9.834 1.00 96.62 95 SER A N 1
ATOM 758 C CA . SER A 1 95 ? -11.915 0.066 -9.103 1.00 96.62 95 SER A CA 1
ATOM 759 C C . SER A 1 95 ? -12.542 1.045 -8.115 1.00 96.62 95 SER A C 1
ATOM 761 O O . SER A 1 95 ? -12.177 1.017 -6.944 1.00 96.62 95 SER A O 1
ATOM 763 N N . VAL A 1 96 ? -13.526 1.848 -8.531 1.00 98.50 96 VAL A N 1
ATOM 764 C CA . VAL A 1 96 ? -14.224 2.793 -7.641 1.00 98.50 96 VAL A CA 1
ATOM 765 C C . VAL A 1 96 ? -14.929 2.061 -6.495 1.00 98.50 96 VAL A C 1
ATOM 767 O O . VAL A 1 96 ? -14.758 2.433 -5.332 1.00 98.50 96 VAL A O 1
ATOM 770 N N . GLN A 1 97 ? -15.654 0.977 -6.786 1.00 98.62 97 GLN A N 1
ATOM 771 C CA . GLN A 1 97 ? -16.370 0.188 -5.779 1.00 98.62 97 GLN A CA 1
ATOM 772 C C . GLN A 1 97 ? -15.430 -0.352 -4.690 1.00 98.62 97 GLN A C 1
ATOM 774 O O . GLN A 1 97 ? -15.752 -0.287 -3.506 1.00 98.62 97 GLN A O 1
ATOM 779 N N . THR A 1 98 ? -14.256 -0.875 -5.058 1.00 98.38 98 THR A N 1
ATOM 780 C CA . THR A 1 98 ? -13.303 -1.434 -4.082 1.00 98.38 98 THR A CA 1
ATOM 781 C C . THR A 1 98 ? -12.420 -0.360 -3.455 1.00 98.38 98 THR A C 1
ATOM 783 O O . THR A 1 98 ? -12.316 -0.274 -2.234 1.00 98.38 98 THR A O 1
ATOM 786 N N . ASN A 1 99 ? -11.741 0.428 -4.286 1.00 98.44 99 ASN A N 1
ATOM 787 C CA . ASN A 1 99 ? -10.648 1.292 -3.856 1.00 98.44 99 ASN A CA 1
ATOM 788 C C . ASN A 1 99 ? -11.135 2.588 -3.221 1.00 98.44 99 ASN A C 1
ATOM 790 O O . ASN A 1 99 ? -10.390 3.123 -2.413 1.00 98.44 99 ASN A O 1
ATOM 794 N N . LEU A 1 100 ? -12.341 3.061 -3.562 1.00 98.62 100 LEU A N 1
ATOM 795 C CA . LEU A 1 100 ? -12.933 4.272 -2.994 1.00 98.62 100 LEU A CA 1
ATOM 796 C C . LEU A 1 100 ? -14.092 3.942 -2.051 1.00 98.62 100 LEU A C 1
ATOM 798 O O . LEU A 1 100 ? -13.996 4.188 -0.848 1.00 98.62 100 LEU A O 1
ATOM 802 N N . LEU A 1 101 ? -15.171 3.352 -2.575 1.00 98.75 101 LEU A N 1
ATOM 803 C CA . LEU A 1 101 ? -16.390 3.108 -1.798 1.00 98.75 101 LEU A CA 1
ATOM 804 C C . LEU A 1 101 ? -16.190 2.036 -0.722 1.00 98.75 101 LEU A C 1
ATOM 806 O O . LEU A 1 101 ? -16.691 2.183 0.387 1.00 98.75 101 LEU A O 1
ATOM 810 N N . GLY A 1 102 ? -15.379 1.012 -0.985 1.00 98.69 102 GLY A N 1
ATOM 811 C CA . GLY A 1 102 ? -15.004 0.028 0.028 1.00 98.69 102 GLY A CA 1
ATOM 812 C C . GLY A 1 102 ? -14.210 0.630 1.194 1.00 98.69 102 GLY A C 1
ATOM 813 O O . GLY A 1 102 ? -14.437 0.268 2.347 1.00 98.69 102 GLY A O 1
ATOM 814 N N . ILE A 1 103 ? -13.319 1.592 0.926 1.00 98.44 103 ILE A N 1
ATOM 815 C CA . ILE A 1 103 ? -12.607 2.327 1.985 1.00 98.44 103 ILE A CA 1
ATOM 816 C C . ILE A 1 103 ? -13.574 3.230 2.753 1.00 98.44 103 ILE A C 1
ATOM 818 O O . ILE A 1 103 ? -13.552 3.241 3.985 1.00 98.44 103 ILE A O 1
ATOM 822 N N . HIS A 1 104 ? -14.465 3.927 2.042 1.00 98.62 104 HIS A N 1
ATOM 823 C CA . HIS A 1 104 ? -15.533 4.708 2.661 1.00 98.62 104 HIS A CA 1
ATOM 824 C C . HIS A 1 104 ? -16.397 3.847 3.593 1.00 98.62 104 HIS A C 1
ATOM 826 O O . HIS A 1 104 ? -16.641 4.251 4.725 1.00 98.62 104 HIS A O 1
ATOM 832 N N . ASN A 1 105 ? -16.783 2.637 3.180 1.00 98.81 105 ASN A N 1
ATOM 833 C CA . ASN A 1 105 ? -17.571 1.720 4.003 1.00 98.81 105 ASN A CA 1
ATOM 834 C C . ASN A 1 105 ? -16.864 1.340 5.309 1.00 98.81 105 ASN A C 1
ATOM 836 O O . ASN A 1 105 ? -17.516 1.270 6.349 1.00 98.81 105 ASN A O 1
ATOM 840 N N . ILE A 1 106 ? -15.546 1.108 5.284 1.00 98.75 106 ILE A N 1
ATOM 841 C CA . ILE A 1 106 ? -14.781 0.808 6.506 1.00 98.75 106 ILE A CA 1
ATOM 842 C C . ILE A 1 106 ? -14.800 2.008 7.454 1.00 98.75 106 ILE A C 1
ATOM 844 O O . ILE A 1 106 ? -15.095 1.850 8.639 1.00 98.75 106 ILE A O 1
ATOM 848 N N . LEU A 1 107 ? -14.530 3.206 6.934 1.00 98.44 107 LEU A N 1
ATOM 849 C CA . LEU A 1 107 ? -14.540 4.443 7.715 1.00 98.44 107 LEU A CA 1
ATOM 850 C C . LEU A 1 107 ? -15.932 4.743 8.294 1.00 98.44 107 LEU A C 1
ATOM 852 O O . LEU A 1 107 ? -16.061 4.979 9.495 1.00 98.44 107 LEU A O 1
ATOM 856 N N . ALA A 1 108 ? -16.979 4.637 7.475 1.00 98.25 108 ALA A N 1
ATOM 857 C CA . ALA A 1 108 ? -18.366 4.823 7.887 1.00 98.25 108 ALA A CA 1
ATOM 858 C C . ALA A 1 108 ? -18.801 3.774 8.923 1.00 98.25 108 ALA A C 1
ATOM 860 O O . ALA A 1 108 ? -19.520 4.092 9.868 1.00 98.25 108 ALA A O 1
ATOM 861 N N . ALA A 1 109 ? -18.349 2.523 8.798 1.00 98.31 109 ALA A N 1
ATOM 862 C CA . ALA A 1 109 ? -18.612 1.497 9.800 1.00 98.31 109 ALA A CA 1
ATOM 863 C C . ALA A 1 109 ? -17.941 1.825 11.141 1.00 98.31 109 ALA A C 1
ATOM 865 O O . ALA A 1 109 ? -18.582 1.662 12.179 1.00 98.31 109 ALA A O 1
ATOM 866 N N . VAL A 1 110 ? -16.692 2.309 11.136 1.00 97.69 110 VAL A N 1
ATOM 867 C CA . VAL A 1 110 ? -16.003 2.770 12.355 1.00 97.69 110 VAL A CA 1
ATOM 868 C C . VAL A 1 110 ? -16.778 3.913 13.002 1.00 97.69 110 VAL A C 1
ATOM 870 O O . VAL A 1 110 ? -17.114 3.819 14.179 1.00 97.69 110 VAL A O 1
ATOM 873 N N . GLU A 1 111 ? -17.131 4.943 12.236 1.00 96.94 111 GLU A N 1
ATOM 874 C CA . GLU A 1 111 ? -17.886 6.099 12.726 1.00 96.94 111 GLU A CA 1
ATOM 875 C C . GLU A 1 111 ? -19.240 5.688 13.334 1.00 96.94 111 GLU A C 1
ATOM 877 O O . GLU A 1 111 ? -19.527 5.985 14.493 1.00 96.94 111 GLU A O 1
ATOM 882 N N . GLN A 1 112 ? -20.045 4.916 12.595 1.00 97.12 112 GLN A N 1
ATOM 883 C CA . GLN A 1 112 ? -21.392 4.495 13.011 1.00 97.12 112 GLN A CA 1
ATOM 884 C C . GLN A 1 112 ? -21.389 3.491 14.170 1.00 97.12 112 GLN A C 1
ATOM 886 O O . GLN A 1 112 ? -22.431 3.232 14.782 1.00 97.12 112 GLN A O 1
ATOM 891 N N . THR A 1 113 ? -20.244 2.873 14.464 1.00 97.06 113 THR A N 1
ATOM 892 C CA . THR A 1 113 ? -20.130 1.872 15.530 1.00 97.06 113 THR A CA 1
ATOM 893 C C . THR A 1 113 ? -19.172 2.263 16.642 1.00 97.06 113 THR A C 1
ATOM 895 O O . THR A 1 113 ? -19.032 1.480 17.577 1.00 97.06 113 THR A O 1
ATOM 898 N N . VAL A 1 114 ? -18.598 3.472 16.625 1.00 95.88 114 VAL A N 1
ATOM 899 C CA . VAL A 1 114 ? -17.548 3.886 17.570 1.00 95.88 114 VAL A CA 1
ATOM 900 C C . VAL A 1 114 ? -17.934 3.683 19.039 1.00 95.88 114 VAL A C 1
ATOM 902 O O . VAL A 1 114 ? -17.123 3.198 19.819 1.00 95.88 114 VAL A O 1
ATOM 905 N N . GLY A 1 115 ? -19.198 3.914 19.418 1.00 95.94 115 GLY A N 1
ATOM 906 C CA . GLY A 1 115 ? -19.680 3.681 20.790 1.00 95.94 115 GLY A CA 1
ATOM 907 C C . GLY A 1 115 ? -19.593 2.219 21.266 1.00 95.94 115 GLY A C 1
ATOM 908 O O . GLY A 1 115 ? -19.698 1.941 22.459 1.00 95.94 115 GLY A O 1
ATOM 909 N N . ARG A 1 116 ? -19.389 1.274 20.341 1.00 96.75 116 ARG A N 1
ATOM 910 C CA . ARG A 1 116 ? -19.174 -0.158 20.594 1.00 96.75 116 ARG A CA 1
ATOM 911 C C . ARG A 1 116 ? -17.710 -0.587 20.428 1.00 96.75 116 ARG A C 1
ATOM 913 O O . ARG A 1 116 ? -17.398 -1.718 20.779 1.00 96.75 116 ARG A O 1
ATOM 920 N N . LEU A 1 117 ? -16.832 0.282 19.923 1.00 97.12 117 LEU A N 1
ATOM 921 C CA . LEU A 1 117 ? -15.422 -0.008 19.639 1.00 97.12 117 LEU A CA 1
ATOM 922 C C . LEU A 1 117 ? -14.517 0.557 20.741 1.00 97.12 117 LEU A C 1
ATOM 924 O O . LEU A 1 117 ? -13.786 1.526 20.545 1.00 97.12 117 LEU A O 1
ATOM 928 N N . LYS A 1 118 ? -14.590 -0.037 21.934 1.00 95.69 118 LYS A N 1
ATOM 929 C CA . LYS A 1 118 ? -13.920 0.482 23.140 1.00 95.69 118 LYS A CA 1
ATOM 930 C C . LYS A 1 118 ? -12.397 0.361 23.063 1.00 95.69 118 LYS A C 1
ATOM 932 O O . LYS A 1 118 ? -11.679 1.1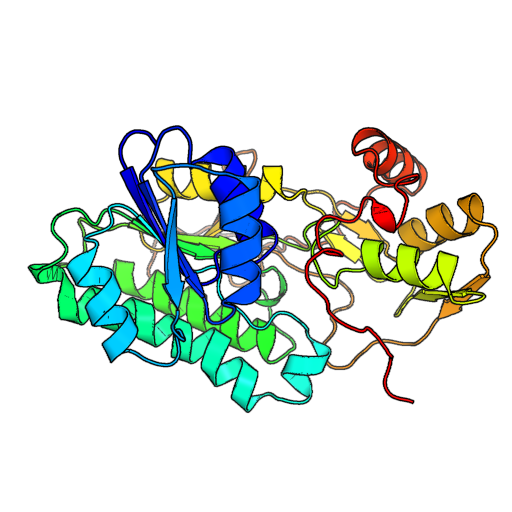75 23.658 1.00 95.69 118 LYS A O 1
ATOM 937 N N . SER A 1 119 ? -11.898 -0.641 22.342 1.00 97.44 119 SER A N 1
ATOM 938 C CA . SER A 1 119 ? -10.464 -0.911 22.209 1.00 97.44 119 SER A CA 1
ATOM 939 C C . SER A 1 119 ? -9.795 -0.145 21.073 1.00 97.44 119 SER A C 1
ATOM 941 O O . SER A 1 119 ? -8.571 -0.027 21.091 1.00 97.44 119 SER A O 1
ATOM 943 N N . LEU A 1 120 ? -10.546 0.392 20.108 1.00 98.38 120 LEU A N 1
ATOM 944 C CA . LEU A 1 120 ? -9.967 0.971 18.896 1.00 98.38 120 LEU A CA 1
ATOM 945 C C . LEU A 1 120 ? -9.097 2.195 19.213 1.00 98.38 120 LEU A C 1
ATOM 947 O O . LEU A 1 120 ? -9.516 3.111 19.919 1.00 98.38 120 LEU A O 1
ATOM 951 N N . ARG A 1 121 ? -7.857 2.191 18.713 1.00 97.81 121 ARG A N 1
ATOM 952 C CA . ARG A 1 121 ? -6.880 3.285 18.877 1.00 97.81 121 ARG A CA 1
ATOM 953 C C . ARG A 1 121 ? -6.260 3.741 17.565 1.00 97.81 121 ARG A C 1
ATOM 955 O O . ARG A 1 121 ? -5.741 4.852 17.505 1.00 97.81 121 ARG A O 1
ATOM 962 N N . ALA A 1 122 ? -6.285 2.909 16.525 1.00 98.38 122 ALA A N 1
ATOM 963 C CA . ALA A 1 122 ? -5.700 3.260 15.239 1.00 98.38 122 ALA A CA 1
ATOM 964 C C . ALA A 1 122 ? -6.439 2.625 14.056 1.00 98.38 122 ALA A C 1
ATOM 966 O O . ALA A 1 122 ? -6.781 1.442 14.075 1.00 98.38 122 ALA A O 1
ATOM 967 N N . VAL A 1 123 ? -6.610 3.410 12.999 1.00 98.75 123 VAL A N 1
ATOM 968 C CA . VAL A 1 123 ? -7.046 2.984 11.672 1.00 98.75 123 VAL A CA 1
ATOM 969 C C . VAL A 1 123 ? -5.978 3.444 10.688 1.00 98.75 123 VAL A C 1
ATOM 971 O O . VAL A 1 123 ? -5.704 4.639 10.584 1.00 98.75 123 VAL A O 1
ATOM 974 N N . LEU A 1 124 ? -5.356 2.500 9.984 1.00 98.81 124 LEU A N 1
ATOM 975 C CA . LEU A 1 124 ? -4.317 2.795 9.005 1.00 98.81 124 LEU A CA 1
ATOM 976 C C . LEU A 1 124 ? -4.734 2.364 7.604 1.00 98.81 124 LEU A C 1
ATOM 978 O O . LEU A 1 124 ? -5.124 1.216 7.379 1.00 98.81 124 LEU A O 1
ATOM 982 N N . MET A 1 125 ? -4.598 3.283 6.653 1.00 98.75 125 MET A N 1
ATOM 983 C CA . MET A 1 125 ? -4.760 3.013 5.230 1.00 98.75 125 MET A CA 1
ATOM 984 C C . MET A 1 125 ? -3.421 2.741 4.559 1.00 98.75 125 MET A C 1
ATOM 986 O O . MET A 1 125 ? -2.478 3.513 4.713 1.00 98.75 125 MET A O 1
ATOM 990 N N . VAL A 1 126 ? -3.376 1.689 3.744 1.00 98.50 126 VAL A N 1
ATOM 991 C CA . VAL A 1 126 ? -2.277 1.457 2.806 1.00 98.50 126 VAL A CA 1
ATOM 992 C C . VAL A 1 126 ? -2.628 2.085 1.455 1.00 98.50 126 VAL A C 1
ATOM 994 O O . VAL A 1 126 ? -3.589 1.682 0.783 1.00 98.50 126 VAL A O 1
ATOM 997 N N . SER A 1 127 ? -1.846 3.082 1.060 1.00 98.38 127 SER A N 1
ATOM 998 C CA . SER A 1 127 ? -1.935 3.785 -0.219 1.00 98.38 127 SER A CA 1
ATOM 999 C C . SER A 1 127 ? -0.722 3.485 -1.113 1.00 98.38 127 SER A C 1
ATOM 1001 O O . SER A 1 127 ? 0.049 2.565 -0.852 1.00 98.38 127 SER A O 1
ATOM 1003 N N . THR A 1 128 ? -0.584 4.222 -2.211 1.00 97.75 128 THR A N 1
ATOM 1004 C CA . THR A 1 128 ? 0.368 3.976 -3.301 1.00 97.75 128 THR A CA 1
ATOM 1005 C C . THR A 1 128 ? 0.887 5.297 -3.855 1.00 97.75 128 THR A C 1
ATOM 1007 O O . THR A 1 128 ? 0.163 6.289 -3.881 1.00 97.75 128 THR A O 1
ATOM 1010 N N . ASP A 1 129 ? 2.111 5.300 -4.370 1.00 97.38 129 ASP A N 1
ATOM 1011 C CA . ASP A 1 129 ? 2.664 6.385 -5.195 1.00 97.38 129 ASP A CA 1
ATOM 1012 C C . ASP A 1 129 ? 1.720 6.880 -6.311 1.00 97.38 129 ASP A C 1
ATOM 1014 O O . ASP A 1 129 ? 1.621 8.079 -6.552 1.00 97.38 129 ASP A O 1
ATOM 1018 N N . LYS A 1 130 ? 0.920 5.996 -6.916 1.00 97.06 130 LYS A N 1
ATOM 1019 C CA . LYS A 1 130 ? -0.070 6.347 -7.953 1.00 97.06 130 LYS A CA 1
ATOM 1020 C C . LYS A 1 130 ? -1.166 7.295 -7.467 1.00 97.06 130 LYS A C 1
ATOM 1022 O O . LYS A 1 130 ? -1.847 7.884 -8.300 1.00 97.06 130 LYS A O 1
ATOM 1027 N N . ALA A 1 131 ? -1.348 7.452 -6.155 1.00 98.00 131 ALA A N 1
ATOM 1028 C CA . ALA A 1 131 ? -2.247 8.446 -5.571 1.00 98.00 131 ALA A CA 1
ATOM 1029 C C . ALA A 1 131 ? -1.682 9.877 -5.652 1.00 98.00 131 ALA A C 1
ATOM 1031 O O . ALA A 1 131 ? -2.430 10.846 -5.548 1.00 98.00 131 ALA A O 1
ATOM 1032 N N . CYS A 1 132 ? -0.371 10.025 -5.850 1.00 97.75 132 CYS A N 1
ATOM 1033 C CA . CYS A 1 132 ? 0.296 11.311 -5.990 1.00 97.75 132 CYS A CA 1
ATOM 1034 C C . CYS A 1 132 ? 0.258 11.779 -7.450 1.00 97.75 132 CYS A C 1
ATOM 1036 O O . CYS A 1 132 ? 0.812 11.120 -8.338 1.00 97.75 132 CYS A O 1
ATOM 1038 N N . ALA A 1 133 ? -0.388 12.927 -7.697 1.00 95.38 133 ALA A N 1
ATOM 1039 C CA . ALA A 1 133 ? -0.676 13.434 -9.045 1.00 95.38 133 ALA A CA 1
ATOM 1040 C C . ALA A 1 133 ? -1.192 12.296 -9.962 1.00 95.38 133 ALA A C 1
ATOM 1042 O O . ALA A 1 133 ? -0.472 11.863 -10.876 1.00 95.38 133 ALA A O 1
ATOM 1043 N N . PRO A 1 134 ? -2.373 11.728 -9.638 1.00 96.56 134 PRO A N 1
ATOM 1044 C CA . PRO A 1 134 ? -2.843 10.479 -10.223 1.00 96.56 134 PRO A CA 1
ATOM 1045 C C . PRO A 1 134 ? -3.196 10.647 -11.703 1.00 96.56 134 PRO A C 1
ATOM 1047 O O . PRO A 1 134 ? -3.827 11.627 -12.089 1.00 96.56 134 PRO A O 1
ATOM 1050 N N . ALA A 1 135 ? -2.832 9.652 -12.516 1.00 95.25 135 ALA A N 1
ATOM 1051 C CA . ALA A 1 135 ? -3.102 9.615 -13.960 1.00 95.25 135 ALA A CA 1
ATOM 1052 C C . ALA A 1 135 ? -4.061 8.483 -14.381 1.00 95.25 135 ALA A C 1
ATOM 1054 O O . ALA A 1 135 ? -4.373 8.354 -15.558 1.00 95.25 135 ALA A O 1
ATOM 1055 N N . ASN A 1 136 ? -4.503 7.654 -13.431 1.00 96.06 136 ASN A N 1
ATOM 1056 C CA . ASN A 1 136 ? -5.352 6.485 -13.663 1.00 96.06 136 ASN A CA 1
ATOM 1057 C C . ASN A 1 136 ? -6.408 6.336 -12.558 1.00 96.06 136 ASN A C 1
ATOM 1059 O O . ASN A 1 136 ? -6.244 6.869 -11.457 1.00 96.06 136 ASN A O 1
ATOM 1063 N N . VAL A 1 137 ? -7.472 5.582 -12.829 1.00 97.31 137 VAL A N 1
ATOM 1064 C CA . VAL A 1 137 ? -8.630 5.376 -11.947 1.00 97.31 137 VAL A CA 1
ATOM 1065 C C . VAL A 1 137 ? -8.225 4.753 -10.613 1.00 97.31 137 VAL A C 1
ATOM 1067 O O . VAL A 1 137 ? -8.777 5.122 -9.571 1.00 97.31 137 VAL A O 1
ATOM 1070 N N . TYR A 1 138 ? -7.241 3.847 -10.605 1.00 97.50 138 TYR A N 1
ATOM 1071 C CA . TYR A 1 138 ? -6.693 3.280 -9.367 1.00 97.50 138 TYR A CA 1
ATOM 1072 C C . TYR A 1 138 ? -6.081 4.372 -8.479 1.00 97.50 138 TYR A C 1
ATOM 1074 O O . TYR A 1 138 ? -6.456 4.514 -7.312 1.00 97.50 138 TYR A O 1
ATOM 1082 N N . GLY A 1 139 ? -5.187 5.176 -9.053 1.00 98.00 139 GLY A N 1
ATOM 1083 C CA . GLY A 1 139 ? -4.535 6.301 -8.399 1.00 98.00 139 GLY A CA 1
ATOM 1084 C C . GLY A 1 139 ? -5.528 7.357 -7.925 1.00 98.00 139 GLY A C 1
ATOM 1085 O O . GLY A 1 139 ? -5.465 7.771 -6.772 1.00 98.00 139 GLY A O 1
ATOM 1086 N N . MET A 1 140 ? -6.493 7.742 -8.765 1.00 98.44 140 MET A N 1
ATOM 1087 C CA . MET A 1 140 ? -7.530 8.721 -8.413 1.00 98.44 140 MET A CA 1
ATOM 1088 C C . MET A 1 140 ? -8.390 8.231 -7.244 1.00 98.44 140 MET A C 1
ATOM 1090 O O . MET A 1 140 ? -8.637 8.979 -6.299 1.00 98.44 140 MET A O 1
ATOM 1094 N N . SER A 1 141 ? -8.790 6.955 -7.267 1.00 98.50 141 SER A N 1
ATOM 1095 C CA . SER A 1 141 ? -9.559 6.346 -6.176 1.00 98.50 141 SER A CA 1
ATOM 1096 C C . SER A 1 141 ? -8.763 6.362 -4.872 1.00 98.50 141 SER A C 1
ATOM 1098 O O . SER A 1 141 ? -9.274 6.797 -3.843 1.00 98.50 141 SER A O 1
ATOM 1100 N N . LYS A 1 142 ? -7.486 5.959 -4.918 1.00 98.44 142 LYS A N 1
ATOM 1101 C CA . LYS A 1 142 ? -6.604 5.979 -3.746 1.00 98.44 142 LYS A CA 1
ATOM 1102 C C . LYS A 1 142 ? -6.370 7.396 -3.226 1.00 98.44 142 LYS A C 1
ATOM 1104 O O . LYS A 1 142 ? -6.483 7.596 -2.023 1.00 98.44 142 LYS A O 1
ATOM 1109 N N . ALA A 1 143 ? -6.140 8.375 -4.098 1.00 98.25 143 ALA A N 1
ATOM 1110 C CA . ALA A 1 143 ? -5.971 9.778 -3.717 1.00 98.25 143 ALA A CA 1
ATOM 1111 C C . ALA A 1 143 ? -7.194 10.321 -2.960 1.00 98.25 143 ALA A C 1
ATOM 1113 O O . ALA A 1 143 ? -7.048 10.961 -1.915 1.00 98.25 143 ALA A O 1
ATOM 1114 N N . LEU A 1 144 ? -8.404 10.018 -3.442 1.00 98.38 144 LEU A N 1
ATOM 1115 C CA . LEU A 1 144 ? -9.648 10.379 -2.761 1.00 98.38 144 LEU A CA 1
ATOM 1116 C C . LEU A 1 144 ? -9.794 9.655 -1.416 1.00 98.38 144 LEU A C 1
ATOM 1118 O O . LEU A 1 144 ? -10.153 10.285 -0.422 1.00 98.38 144 LEU A O 1
ATOM 1122 N N . SER A 1 145 ? -9.456 8.368 -1.343 1.00 98.44 145 SER A N 1
ATOM 1123 C CA . SER A 1 145 ? -9.467 7.621 -0.081 1.00 98.44 145 SER A CA 1
ATOM 1124 C C . SER A 1 145 ? -8.500 8.183 0.957 1.00 98.44 145 SER A C 1
ATOM 1126 O O . SER A 1 145 ? -8.860 8.262 2.129 1.00 98.44 145 SER A O 1
ATOM 1128 N N . GLU A 1 146 ? -7.317 8.651 0.557 1.00 98.44 146 GLU A N 1
ATOM 1129 C CA . GLU A 1 146 ? -6.417 9.336 1.487 1.00 98.44 146 GLU A CA 1
ATOM 1130 C C . GLU A 1 146 ? -7.038 10.622 2.045 1.00 98.44 146 GLU A C 1
ATOM 1132 O O . GLU A 1 146 ? -6.889 10.912 3.232 1.00 98.44 146 GLU A O 1
ATOM 1137 N N . ARG A 1 147 ? -7.768 11.390 1.217 1.00 97.06 147 ARG A N 1
ATOM 1138 C CA . ARG A 1 147 ? -8.507 12.572 1.694 1.00 97.06 147 ARG A CA 1
ATOM 1139 C C . ARG A 1 147 ? -9.611 12.181 2.675 1.00 97.06 147 ARG A C 1
ATOM 1141 O O . ARG A 1 147 ? -9.777 12.863 3.683 1.00 97.06 147 ARG A O 1
ATOM 1148 N N . MET A 1 148 ? -10.322 11.080 2.420 1.00 97.25 148 MET A N 1
ATOM 1149 C CA . MET A 1 148 ? -11.335 10.561 3.344 1.00 97.25 148 MET A CA 1
ATOM 1150 C C . MET A 1 148 ? -10.714 10.218 4.697 1.00 97.25 148 MET A C 1
ATOM 1152 O O . MET A 1 148 ? -11.189 10.721 5.708 1.00 97.25 148 MET A O 1
ATOM 1156 N N . VAL A 1 149 ? -9.618 9.455 4.726 1.00 97.69 149 VAL A N 1
ATOM 1157 C CA . VAL A 1 149 ? -8.909 9.116 5.973 1.00 97.69 149 VAL A CA 1
ATOM 1158 C C . VAL A 1 149 ? -8.417 10.375 6.679 1.00 97.69 149 VAL A C 1
ATOM 1160 O O . VAL A 1 149 ? -8.621 10.523 7.881 1.00 97.69 149 VAL A O 1
ATOM 1163 N N . ALA A 1 150 ? -7.826 11.317 5.940 1.00 96.44 150 ALA A N 1
ATOM 1164 C CA . ALA A 1 150 ? -7.336 12.559 6.523 1.00 96.44 150 ALA A CA 1
ATOM 1165 C C . ALA A 1 150 ? -8.456 13.426 7.118 1.00 96.44 150 ALA A C 1
ATOM 1167 O O . ALA A 1 150 ? -8.230 14.109 8.114 1.00 96.44 150 ALA A O 1
ATOM 1168 N N . SER A 1 151 ? -9.668 13.379 6.556 1.00 95.19 151 SER A N 1
ATOM 1169 C CA . SER A 1 151 ? -10.816 14.146 7.058 1.00 95.19 151 SER A CA 1
ATOM 1170 C C . SER A 1 151 ? -11.252 13.745 8.470 1.00 95.19 151 SER A C 1
ATOM 1172 O O . SER A 1 151 ? -11.758 14.588 9.212 1.00 95.19 151 SER A O 1
ATOM 1174 N N . PHE A 1 152 ? -10.961 12.510 8.897 1.00 93.81 152 PHE A N 1
ATOM 1175 C CA . PHE A 1 152 ? -11.243 12.045 10.258 1.00 93.81 152 PHE A CA 1
ATOM 1176 C C . PHE A 1 152 ? -10.433 12.794 11.325 1.00 93.81 152 PHE A C 1
ATOM 1178 O O . PHE A 1 152 ? -10.829 12.807 12.488 1.00 93.81 152 PHE A O 1
ATOM 1185 N N . SER A 1 153 ? -9.371 13.520 10.948 1.00 89.00 153 SER A N 1
ATOM 1186 C CA . SER A 1 153 ? -8.657 14.419 11.865 1.00 89.00 153 SER A CA 1
ATOM 1187 C C . SER A 1 153 ? -9.526 15.571 12.395 1.00 89.00 153 SER A C 1
ATOM 1189 O O . SER A 1 153 ? -9.102 16.284 13.300 1.00 89.00 153 SER A O 1
ATOM 1191 N N . ARG A 1 154 ? -10.708 15.803 11.808 1.00 90.44 154 ARG A N 1
ATOM 1192 C CA . ARG A 1 154 ? -11.653 16.868 12.182 1.00 90.44 154 ARG A CA 1
ATOM 1193 C C . ARG A 1 154 ? -12.782 16.398 13.104 1.00 90.44 154 ARG A C 1
ATOM 1195 O O . ARG A 1 154 ? -13.568 17.228 13.547 1.00 90.44 154 ARG A O 1
ATOM 1202 N N . TYR A 1 155 ? -12.883 15.099 13.374 1.00 91.06 155 TYR A N 1
ATOM 1203 C CA . TYR A 1 155 ? -13.985 14.519 14.137 1.00 91.06 155 TYR A CA 1
ATOM 1204 C C . TYR A 1 155 ? -13.627 14.512 15.623 1.00 91.06 155 TYR A C 1
ATOM 1206 O O . TYR A 1 155 ? -12.867 13.662 16.088 1.00 91.06 155 TYR A O 1
ATOM 1214 N N . GLU A 1 156 ? -14.173 15.465 16.382 1.00 86.88 156 GLU A N 1
ATOM 1215 C CA . GLU A 1 156 ? -13.853 15.635 17.808 1.00 86.88 156 GLU A CA 1
ATOM 1216 C C . GLU A 1 156 ? -14.186 14.389 18.637 1.00 86.88 156 GLU A C 1
ATOM 1218 O O . GLU A 1 156 ? -13.409 13.986 19.503 1.00 86.88 156 GLU A O 1
ATOM 1223 N N . ASN A 1 157 ? -15.291 13.713 18.316 1.00 88.44 157 ASN A N 1
ATOM 1224 C CA . ASN A 1 157 ? -15.718 12.478 18.975 1.00 88.44 157 ASN A CA 1
ATOM 1225 C C . ASN A 1 157 ? -14.808 11.269 18.679 1.00 88.44 157 ASN A C 1
ATOM 1227 O O . ASN A 1 157 ? -14.952 10.228 19.322 1.00 88.44 157 ASN A O 1
ATOM 1231 N N . LEU A 1 158 ? -13.878 11.389 17.725 1.00 92.12 158 LEU A N 1
ATOM 1232 C CA . LEU A 1 158 ? -12.952 10.332 17.307 1.00 92.12 158 LEU A CA 1
ATOM 1233 C C . LEU A 1 158 ? -11.487 10.653 17.647 1.00 92.12 158 LEU A C 1
ATOM 1235 O O . LEU A 1 158 ? -10.594 9.926 17.225 1.00 92.12 158 LEU A O 1
ATOM 1239 N N . ASN A 1 159 ? -11.223 11.695 18.442 1.00 91.19 159 ASN A N 1
ATOM 1240 C CA . ASN A 1 159 ? -9.868 12.153 18.785 1.00 91.19 159 ASN A CA 1
ATOM 1241 C C . ASN A 1 159 ? -8.976 11.100 19.484 1.00 91.19 159 ASN A C 1
ATOM 1243 O O . ASN A 1 159 ? -7.751 11.189 19.428 1.00 91.19 159 ASN A O 1
ATOM 1247 N N . HIS A 1 160 ? -9.574 10.088 20.114 1.00 93.38 160 HIS A N 1
ATOM 1248 C CA . HIS A 1 160 ? -8.887 8.965 20.756 1.00 93.38 160 HIS A CA 1
ATOM 1249 C C . HIS A 1 160 ? -8.436 7.874 19.765 1.00 93.38 160 HIS A C 1
ATOM 1251 O O . HIS A 1 160 ? -7.737 6.936 20.161 1.00 93.38 160 HIS A O 1
ATOM 1257 N N . ILE A 1 161 ? -8.829 7.981 18.489 1.00 97.50 161 ILE A N 1
ATOM 1258 C CA . ILE A 1 161 ? -8.466 7.070 17.402 1.00 97.50 161 ILE A CA 1
ATOM 1259 C C . ILE A 1 161 ? -7.584 7.824 16.406 1.00 97.50 161 ILE A C 1
ATOM 1261 O O . ILE A 1 161 ? -7.951 8.865 15.864 1.00 97.50 161 ILE A O 1
ATOM 1265 N N . LYS A 1 162 ? -6.409 7.268 16.116 1.00 96.81 162 LYS A N 1
ATOM 1266 C CA . LYS A 1 162 ? -5.511 7.797 15.089 1.00 96.81 162 LYS A CA 1
ATOM 1267 C C . LYS A 1 162 ? -5.926 7.298 13.706 1.00 96.81 162 LYS A C 1
ATOM 1269 O O . LYS A 1 162 ? -5.995 6.089 13.504 1.00 96.81 162 LYS A O 1
ATOM 1274 N N . PHE A 1 163 ? -6.128 8.204 12.753 1.00 98.25 163 PHE A N 1
ATOM 1275 C CA . PHE A 1 163 ? -6.360 7.875 11.343 1.00 98.25 163 PHE A CA 1
ATOM 1276 C C . PHE A 1 163 ? -5.125 8.247 10.530 1.00 98.25 163 PHE A C 1
ATOM 1278 O O . PHE A 1 163 ? -4.843 9.427 10.340 1.00 98.25 163 PHE A O 1
ATOM 1285 N N . VAL A 1 164 ? -4.361 7.250 10.091 1.00 98.38 164 VAL A N 1
ATOM 1286 C CA . VAL A 1 164 ? -3.050 7.454 9.456 1.00 98.38 164 VAL A CA 1
ATOM 1287 C C . VAL A 1 164 ? -3.030 6.777 8.092 1.00 98.38 164 VAL A C 1
ATOM 1289 O O . VAL A 1 164 ? -3.674 5.752 7.879 1.00 98.38 164 VAL A O 1
ATOM 1292 N N . THR A 1 165 ? -2.287 7.336 7.150 1.00 98.81 165 THR A N 1
ATOM 1293 C CA . THR A 1 165 ? -2.053 6.719 5.841 1.00 98.81 165 THR A CA 1
ATOM 1294 C C . THR A 1 165 ? -0.571 6.416 5.683 1.00 98.81 165 THR A C 1
ATOM 1296 O O . THR A 1 165 ? 0.265 7.228 6.066 1.00 98.81 165 THR A O 1
ATOM 1299 N N . THR A 1 166 ? -0.224 5.281 5.085 1.00 98.75 166 THR A N 1
ATOM 1300 C CA . THR A 1 166 ? 1.109 5.062 4.510 1.00 98.75 166 THR A CA 1
ATOM 1301 C C . THR A 1 166 ? 1.020 5.096 2.995 1.00 98.75 166 THR A C 1
ATOM 1303 O O . THR A 1 166 ? 0.073 4.569 2.410 1.00 98.75 166 THR A O 1
ATOM 1306 N N . ARG A 1 167 ? 1.997 5.720 2.340 1.00 98.56 167 ARG A N 1
ATOM 1307 C CA . ARG A 1 167 ? 2.070 5.802 0.879 1.00 98.56 167 ARG A CA 1
ATOM 1308 C C . ARG A 1 167 ? 3.478 5.426 0.437 1.00 98.56 167 ARG A C 1
ATOM 1310 O O . ARG A 1 167 ? 4.446 6.046 0.859 1.00 98.56 167 ARG A O 1
ATOM 1317 N N . TYR A 1 168 ? 3.585 4.407 -0.405 1.00 96.75 168 TYR A N 1
ATOM 1318 C CA . TYR A 1 168 ? 4.860 3.899 -0.906 1.00 96.75 168 TYR A CA 1
ATOM 1319 C C . TYR A 1 168 ? 4.722 3.381 -2.342 1.00 96.75 168 TYR A C 1
ATOM 1321 O O . TYR A 1 168 ? 3.617 3.305 -2.887 1.00 96.75 168 TYR A O 1
ATOM 1329 N N . GLY A 1 169 ? 5.862 3.094 -2.967 1.00 90.38 169 GLY A N 1
ATOM 1330 C CA . GLY A 1 169 ? 5.934 2.650 -4.354 1.00 90.38 169 GLY A CA 1
ATOM 1331 C C . GLY A 1 169 ? 5.720 1.154 -4.552 1.00 90.38 169 GLY A C 1
ATOM 1332 O O . GLY A 1 169 ? 5.084 0.465 -3.753 1.00 90.38 169 GLY A O 1
ATOM 1333 N N . ASN A 1 170 ? 6.264 0.631 -5.646 1.00 88.31 170 ASN A N 1
ATOM 1334 C CA . ASN A 1 170 ? 6.164 -0.786 -5.955 1.00 88.31 170 ASN A CA 1
ATOM 1335 C C . ASN A 1 170 ? 6.920 -1.631 -4.919 1.00 88.31 170 ASN A C 1
ATOM 1337 O O . ASN A 1 170 ? 8.084 -1.381 -4.605 1.00 88.31 170 ASN A O 1
ATOM 1341 N N . VAL A 1 171 ? 6.261 -2.691 -4.451 1.00 88.44 171 VAL A N 1
ATOM 1342 C CA . VAL A 1 171 ? 6.892 -3.701 -3.604 1.00 88.44 171 VAL A CA 1
ATOM 1343 C C . VAL A 1 171 ? 7.477 -4.802 -4.479 1.00 88.44 171 VAL A C 1
ATOM 1345 O O . VAL A 1 171 ? 6.751 -5.424 -5.269 1.00 88.44 171 VAL A O 1
ATOM 1348 N N . LEU A 1 172 ? 8.780 -5.026 -4.329 1.00 87.25 172 LEU A N 1
ATOM 1349 C CA . LEU A 1 172 ? 9.525 -6.060 -5.037 1.00 87.25 172 LEU A CA 1
ATOM 1350 C C . LEU A 1 172 ? 8.962 -7.447 -4.729 1.00 87.25 172 LEU A C 1
ATOM 1352 O O . LEU A 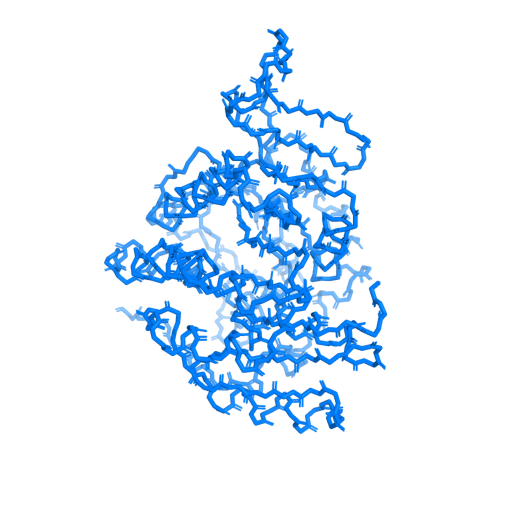1 172 ? 8.516 -7.719 -3.616 1.00 87.25 172 LEU A O 1
ATOM 1356 N N . ASP A 1 173 ? 8.958 -8.298 -5.752 1.00 80.94 173 ASP A N 1
ATOM 1357 C CA . ASP A 1 173 ? 8.460 -9.678 -5.704 1.00 80.94 173 ASP A CA 1
ATOM 1358 C C . ASP A 1 173 ? 7.026 -9.841 -5.156 1.00 80.94 173 ASP A C 1
ATOM 1360 O O . ASP A 1 173 ? 6.618 -10.885 -4.651 1.00 80.94 173 ASP A O 1
ATOM 1364 N N . SER A 1 174 ? 6.207 -8.790 -5.259 1.00 81.31 174 SER A N 1
ATOM 1365 C CA . SER A 1 174 ? 4.792 -8.873 -4.896 1.00 81.31 174 SER A CA 1
ATOM 1366 C C . SER A 1 174 ? 3.959 -9.475 -6.032 1.00 81.31 174 SER A C 1
ATOM 1368 O O . SER A 1 174 ? 4.297 -9.341 -7.212 1.00 81.31 174 SER A O 1
ATOM 1370 N N . ARG A 1 175 ? 2.820 -10.104 -5.699 1.00 73.75 175 ARG A N 1
ATOM 1371 C CA . ARG A 1 175 ? 1.910 -10.719 -6.687 1.00 73.75 175 ARG A CA 1
ATOM 1372 C C . ARG A 1 175 ? 1.571 -9.756 -7.829 1.00 73.75 175 ARG A C 1
ATOM 1374 O O . ARG A 1 175 ? 1.079 -8.654 -7.562 1.00 73.75 175 ARG A O 1
ATOM 1381 N N . GLY A 1 176 ? 1.780 -10.208 -9.067 1.00 73.75 176 GLY A N 1
ATOM 1382 C CA . GLY A 1 176 ? 1.468 -9.457 -10.286 1.00 73.75 176 GLY A CA 1
ATOM 1383 C C . GLY A 1 176 ? 2.358 -8.233 -10.515 1.00 73.75 176 GLY A C 1
ATOM 1384 O O . GLY A 1 176 ? 1.895 -7.269 -11.117 1.00 73.75 176 GLY A O 1
ATOM 1385 N N . SER A 1 177 ? 3.582 -8.232 -9.977 1.00 84.62 177 SER A N 1
ATOM 1386 C CA . SER A 1 177 ? 4.604 -7.215 -10.256 1.00 84.62 177 SER A CA 1
ATOM 1387 C C . SER A 1 177 ? 5.579 -7.681 -11.347 1.00 84.62 177 SER A C 1
ATOM 1389 O O . SER A 1 177 ? 5.481 -8.799 -11.853 1.00 84.62 177 SER A O 1
ATOM 1391 N N . ILE A 1 178 ? 6.519 -6.811 -11.721 1.00 88.19 178 ILE A N 1
ATOM 1392 C CA . ILE A 1 178 ? 7.403 -7.027 -12.871 1.00 88.19 178 ILE A CA 1
ATOM 1393 C C . ILE A 1 178 ? 8.414 -8.169 -12.690 1.00 88.19 178 ILE A C 1
ATOM 1395 O O . ILE A 1 178 ? 8.680 -8.887 -13.644 1.00 88.19 178 ILE A O 1
ATOM 1399 N N . ILE A 1 179 ? 8.941 -8.391 -11.481 1.00 89.56 179 ILE A N 1
ATOM 1400 C CA . ILE A 1 179 ? 9.890 -9.492 -11.234 1.00 89.56 179 ILE A CA 1
ATOM 1401 C C . ILE A 1 179 ? 9.214 -10.861 -11.453 1.00 89.56 179 ILE A C 1
ATOM 1403 O O . ILE A 1 179 ? 9.734 -11.658 -12.234 1.00 89.56 179 ILE A O 1
ATOM 1407 N N . PRO A 1 180 ? 8.028 -11.136 -10.872 1.00 86.06 180 PRO A N 1
ATOM 1408 C CA . PRO A 1 180 ? 7.262 -12.339 -11.191 1.00 86.06 180 PRO A CA 1
ATOM 1409 C C . PRO A 1 180 ? 6.909 -12.476 -12.675 1.00 86.06 180 PRO A C 1
ATOM 1411 O O . PRO A 1 180 ? 6.944 -13.588 -13.200 1.00 86.06 180 PRO A O 1
ATOM 1414 N N . LEU A 1 181 ? 6.597 -11.366 -13.358 1.00 88.25 181 LEU A N 1
ATOM 1415 C CA . LEU A 1 181 ? 6.369 -11.376 -14.804 1.00 88.25 181 LEU A CA 1
ATOM 1416 C C . LEU A 1 181 ? 7.625 -11.848 -15.545 1.00 88.25 181 LEU A C 1
ATOM 1418 O O . LEU A 1 181 ? 7.539 -12.807 -16.302 1.00 88.25 181 LEU A O 1
ATOM 1422 N N . PHE A 1 182 ? 8.790 -11.254 -15.280 1.00 91.69 182 PHE A N 1
ATOM 1423 C CA . PHE A 1 182 ? 10.043 -11.660 -15.921 1.00 91.69 182 PHE A CA 1
ATOM 1424 C C . PHE A 1 182 ? 10.386 -13.119 -15.642 1.00 91.69 182 PHE A C 1
ATOM 1426 O O . PHE A 1 182 ? 10.718 -13.839 -16.575 1.00 91.69 182 PHE A O 1
ATOM 1433 N N . ARG A 1 183 ? 10.218 -13.605 -14.407 1.00 88.19 183 ARG A N 1
ATOM 1434 C CA . ARG A 1 183 ? 10.402 -15.035 -14.095 1.00 88.19 183 ARG A CA 1
ATOM 1435 C C . ARG A 1 183 ? 9.466 -15.926 -14.918 1.00 88.19 183 ARG A C 1
ATOM 1437 O O . ARG A 1 183 ? 9.885 -16.979 -15.392 1.00 88.19 183 ARG A O 1
ATOM 1444 N N . ASN A 1 184 ? 8.212 -15.520 -15.119 1.00 87.69 184 ASN A N 1
ATOM 1445 C CA . ASN A 1 184 ? 7.289 -16.250 -15.988 1.00 87.69 184 ASN A CA 1
ATOM 1446 C C . ASN A 1 184 ? 7.744 -16.234 -17.454 1.00 87.69 184 ASN A C 1
ATOM 1448 O O . ASN A 1 184 ? 7.755 -17.286 -18.088 1.00 87.69 184 ASN A O 1
ATOM 1452 N N . GLN A 1 185 ? 8.145 -15.074 -17.972 1.00 90.75 185 GLN A N 1
ATOM 1453 C CA . GLN A 1 185 ? 8.617 -14.920 -19.350 1.00 90.75 185 GLN A CA 1
ATOM 1454 C C . GLN A 1 185 ? 9.903 -15.705 -19.604 1.00 90.75 185 GLN A C 1
ATOM 1456 O O . GLN A 1 185 ? 10.024 -16.373 -20.620 1.00 90.75 185 GLN A O 1
ATOM 1461 N N . ILE A 1 186 ? 10.831 -15.736 -18.647 1.00 91.06 186 ILE A N 1
ATOM 1462 C CA . ILE A 1 186 ? 12.066 -16.523 -18.754 1.00 91.06 186 ILE A CA 1
ATOM 1463 C C . ILE A 1 186 ? 11.768 -18.002 -19.005 1.00 91.06 186 ILE A C 1
ATOM 1465 O O . ILE A 1 186 ? 12.423 -18.628 -19.840 1.00 91.06 186 ILE A O 1
ATOM 1469 N N . ASN A 1 187 ? 10.764 -18.536 -18.311 1.00 87.62 187 ASN A N 1
ATOM 1470 C CA . ASN A 1 187 ? 10.413 -19.950 -18.369 1.00 87.62 187 ASN A CA 1
ATOM 1471 C C . ASN A 1 187 ? 9.507 -20.320 -19.549 1.00 87.62 187 ASN A C 1
ATOM 1473 O O . ASN A 1 187 ? 9.511 -21.475 -19.962 1.00 87.62 187 ASN A O 1
ATOM 1477 N N . ASN A 1 188 ? 8.716 -19.377 -20.071 1.00 89.31 188 ASN A N 1
ATOM 1478 C CA . ASN A 1 188 ? 7.632 -19.688 -21.013 1.00 89.31 188 ASN A CA 1
ATOM 1479 C C . ASN A 1 188 ? 7.683 -18.908 -22.337 1.00 89.31 188 ASN A C 1
ATOM 1481 O O . ASN A 1 188 ? 6.931 -19.236 -23.250 1.00 89.31 188 ASN A O 1
ATOM 1485 N N . GLU A 1 189 ? 8.515 -17.874 -22.445 1.00 91.56 189 GLU A N 1
ATOM 1486 C CA . GLU A 1 189 ? 8.586 -16.961 -23.592 1.00 91.56 189 GLU A CA 1
ATOM 1487 C C . GLU A 1 189 ? 10.043 -16.789 -24.052 1.00 91.56 189 GLU A C 1
ATOM 1489 O O . GLU A 1 189 ? 10.986 -17.052 -23.304 1.00 91.56 189 GLU A O 1
ATOM 1494 N N . ASP A 1 190 ? 10.260 -16.335 -25.286 1.00 91.94 190 ASP A N 1
ATOM 1495 C CA . ASP A 1 190 ? 11.610 -16.140 -25.845 1.00 91.94 190 ASP A CA 1
ATOM 1496 C C . ASP A 1 190 ? 12.238 -14.790 -25.447 1.00 91.94 190 ASP A C 1
ATOM 1498 O O . ASP A 1 190 ? 13.447 -14.576 -25.585 1.00 91.94 190 ASP A O 1
ATOM 1502 N N . ASN A 1 191 ? 11.428 -13.873 -24.920 1.00 94.25 191 ASN A N 1
ATOM 1503 C CA . ASN A 1 191 ? 11.784 -12.485 -24.664 1.00 94.25 191 ASN A CA 1
ATOM 1504 C C . ASN A 1 191 ? 11.188 -11.951 -23.353 1.00 94.25 191 ASN A C 1
ATOM 1506 O O . ASN A 1 191 ? 10.168 -12.425 -22.865 1.00 94.25 191 ASN A O 1
ATOM 1510 N N . LEU A 1 192 ? 11.826 -10.919 -22.802 1.00 94.88 192 LEU A N 1
ATOM 1511 C CA . LEU A 1 192 ? 11.285 -10.082 -21.734 1.00 94.88 192 LEU A CA 1
ATOM 1512 C C . LEU A 1 192 ? 10.600 -8.865 -22.347 1.00 94.88 192 LEU A C 1
ATOM 1514 O O . LEU A 1 192 ? 11.100 -8.283 -23.314 1.00 94.88 192 LEU A O 1
ATOM 1518 N N . THR A 1 193 ? 9.486 -8.435 -21.764 1.00 94.38 193 THR A N 1
ATOM 1519 C CA . THR A 1 193 ? 8.756 -7.255 -22.250 1.00 94.38 193 THR A CA 1
ATOM 1520 C C . THR A 1 193 ? 8.956 -6.051 -21.342 1.00 94.38 193 THR A C 1
ATOM 1522 O O . THR A 1 193 ? 8.642 -6.106 -20.154 1.00 94.38 193 THR A O 1
ATOM 1525 N N . VAL A 1 194 ? 9.402 -4.932 -21.910 1.00 94.88 194 VAL A N 1
ATOM 1526 C CA . VAL A 1 194 ? 9.515 -3.640 -21.220 1.00 94.88 194 VAL A CA 1
ATOM 1527 C C . VAL A 1 194 ? 8.528 -2.658 -21.836 1.00 94.88 194 VAL A C 1
ATOM 1529 O O . VAL A 1 194 ? 8.487 -2.492 -23.048 1.00 94.88 194 VAL A O 1
ATOM 1532 N N . THR A 1 195 ? 7.741 -1.964 -21.019 1.00 92.75 195 THR A N 1
ATOM 1533 C CA . THR A 1 195 ? 6.755 -1.003 -21.537 1.00 92.75 195 THR A CA 1
ATOM 1534 C C . THR A 1 195 ? 7.424 0.238 -22.121 1.00 92.75 195 THR A C 1
ATOM 1536 O O . THR A 1 195 ? 7.101 0.651 -23.234 1.00 92.75 195 THR A O 1
ATOM 1539 N N . HIS A 1 196 ? 8.396 0.817 -21.413 1.00 95.50 196 HIS A N 1
ATOM 1540 C CA . HIS A 1 196 ? 9.176 1.951 -21.905 1.00 95.50 196 HIS A CA 1
ATOM 1541 C C . HIS A 1 196 ? 10.577 2.002 -21.264 1.00 95.50 196 HIS A C 1
ATOM 1543 O O . HIS A 1 196 ? 10.684 1.834 -20.047 1.00 95.50 196 HIS A O 1
ATOM 1549 N N . PRO A 1 197 ? 11.648 2.284 -22.035 1.00 94.75 197 PRO A N 1
ATOM 1550 C CA . PRO A 1 197 ? 13.029 2.259 -21.538 1.00 94.75 197 PRO A CA 1
ATOM 1551 C C . PRO A 1 197 ? 13.308 3.260 -20.409 1.00 94.75 197 PRO A C 1
ATOM 1553 O O . PRO A 1 197 ? 13.932 2.917 -19.410 1.00 94.75 197 PRO A O 1
ATOM 1556 N N . GLU A 1 198 ? 12.787 4.483 -20.530 1.00 96.75 198 GLU A N 1
ATOM 1557 C CA . GLU A 1 198 ? 13.019 5.546 -19.541 1.00 96.75 198 GLU A CA 1
ATOM 1558 C C . GLU A 1 198 ? 12.108 5.490 -18.303 1.00 96.75 198 GLU A C 1
ATOM 1560 O O . GLU A 1 198 ? 12.169 6.381 -17.460 1.00 96.75 198 GLU A O 1
ATOM 1565 N N . MET A 1 199 ? 11.240 4.481 -18.157 1.00 96.94 199 MET A N 1
ATOM 1566 C CA . MET A 1 199 ? 10.380 4.402 -16.973 1.00 96.94 199 MET A CA 1
ATOM 1567 C C . MET A 1 199 ? 11.187 4.124 -15.711 1.00 96.94 199 MET A C 1
ATOM 1569 O O . MET A 1 199 ? 11.974 3.177 -15.665 1.00 96.94 199 MET A O 1
ATOM 1573 N N . THR A 1 200 ? 10.903 4.885 -14.652 1.00 97.69 200 THR A N 1
ATOM 1574 C CA . THR A 1 200 ? 11.467 4.630 -13.322 1.00 97.69 200 THR A CA 1
ATOM 1575 C C . THR A 1 200 ? 10.387 4.294 -12.309 1.00 97.69 200 THR A C 1
ATOM 1577 O O . THR A 1 200 ? 9.261 4.793 -12.384 1.00 97.69 200 THR A O 1
ATOM 1580 N N . ARG A 1 201 ? 10.715 3.431 -11.348 1.00 97.06 201 ARG A N 1
ATOM 1581 C CA . ARG A 1 201 ? 9.827 3.057 -10.242 1.00 97.06 201 ARG A CA 1
ATOM 1582 C C . ARG A 1 201 ? 10.599 3.072 -8.937 1.00 97.06 201 ARG A C 1
ATOM 1584 O O . ARG A 1 201 ? 11.719 2.572 -8.883 1.00 97.06 201 ARG A O 1
ATOM 1591 N N . PHE A 1 202 ? 9.979 3.610 -7.892 1.00 96.81 202 PHE A N 1
ATOM 1592 C CA . PHE A 1 202 ? 10.458 3.416 -6.530 1.00 96.81 202 PHE A CA 1
ATOM 1593 C C . PHE A 1 202 ? 10.418 1.932 -6.159 1.00 96.81 202 PHE A C 1
ATOM 1595 O O . PHE A 1 202 ? 9.509 1.207 -6.578 1.00 96.81 202 PHE A O 1
ATOM 1602 N N . MET A 1 203 ? 11.391 1.499 -5.367 1.00 91.50 203 MET A N 1
ATOM 1603 C CA . MET A 1 203 ? 11.546 0.111 -4.951 1.00 91.50 203 MET A CA 1
ATOM 1604 C C . MET A 1 203 ? 11.536 -0.003 -3.436 1.00 91.50 203 MET A C 1
ATOM 1606 O O . MET A 1 203 ? 12.181 0.776 -2.737 1.00 91.50 203 MET A O 1
ATOM 1610 N N . MET A 1 204 ? 10.844 -1.019 -2.942 1.00 93.31 204 MET A N 1
ATOM 1611 C CA . MET A 1 204 ? 10.771 -1.337 -1.522 1.00 93.31 204 MET A CA 1
ATOM 1612 C C . MET A 1 204 ? 10.536 -2.843 -1.351 1.00 93.31 204 MET A C 1
ATOM 1614 O O . MET A 1 204 ? 9.894 -3.466 -2.202 1.00 93.31 204 MET A O 1
ATOM 1618 N N . THR A 1 205 ? 11.040 -3.453 -0.280 1.00 92.50 205 THR A N 1
ATOM 1619 C CA . THR A 1 205 ? 10.725 -4.854 0.044 1.00 92.50 205 THR A CA 1
ATOM 1620 C C . THR A 1 205 ? 9.388 -4.979 0.783 1.00 92.50 205 THR A C 1
ATOM 1622 O O . THR A 1 205 ? 8.810 -3.999 1.258 1.00 92.50 205 THR A O 1
ATOM 1625 N N . LEU A 1 206 ? 8.859 -6.203 0.897 1.00 90.75 206 LEU A N 1
ATOM 1626 C CA . LEU A 1 206 ? 7.678 -6.444 1.733 1.00 90.75 206 LEU A CA 1
ATOM 1627 C C . LEU A 1 206 ? 7.956 -6.120 3.207 1.00 90.75 206 LEU A C 1
ATOM 1629 O O . LEU A 1 206 ? 7.079 -5.566 3.867 1.00 90.75 206 LEU A O 1
ATOM 1633 N N . ASP A 1 207 ? 9.148 -6.435 3.716 1.00 92.56 207 ASP A N 1
ATOM 1634 C CA . ASP A 1 207 ? 9.516 -6.134 5.102 1.00 92.56 207 ASP A CA 1
ATOM 1635 C C . ASP A 1 207 ? 9.597 -4.624 5.348 1.00 92.56 207 ASP A C 1
ATOM 1637 O O . ASP A 1 207 ? 8.991 -4.146 6.304 1.00 92.56 207 ASP A O 1
ATOM 1641 N N . ASP A 1 208 ? 10.194 -3.859 4.430 1.00 95.75 208 ASP A N 1
ATOM 1642 C CA . ASP A 1 208 ? 10.227 -2.394 4.525 1.00 95.75 208 ASP A CA 1
ATOM 1643 C C . ASP A 1 208 ? 8.807 -1.791 4.555 1.00 95.75 208 ASP A C 1
ATOM 1645 O O . ASP A 1 208 ? 8.524 -0.848 5.295 1.00 95.75 208 ASP A O 1
ATOM 1649 N N . SER A 1 209 ? 7.872 -2.356 3.775 1.00 95.81 209 SER A N 1
ATOM 1650 C CA . SER A 1 209 ? 6.472 -1.906 3.776 1.00 95.81 209 SER A CA 1
ATOM 1651 C C . SER A 1 209 ? 5.759 -2.210 5.102 1.00 95.81 209 SER A C 1
ATOM 1653 O O . SER A 1 209 ? 4.923 -1.421 5.554 1.00 95.81 209 SER A O 1
ATOM 1655 N N . VAL A 1 210 ? 6.108 -3.324 5.758 1.00 97.12 210 VAL A N 1
ATOM 1656 C CA . VAL A 1 210 ? 5.632 -3.657 7.108 1.00 97.12 210 VAL A CA 1
ATOM 1657 C C . VAL A 1 210 ? 6.237 -2.693 8.126 1.00 97.12 210 VAL A C 1
ATOM 1659 O O . VAL A 1 210 ? 5.502 -2.170 8.964 1.00 97.12 210 VAL A O 1
ATOM 1662 N N . ASP A 1 211 ? 7.532 -2.401 8.032 1.00 97.56 211 ASP A N 1
ATOM 1663 C CA . ASP A 1 211 ? 8.223 -1.489 8.946 1.00 97.56 211 ASP A CA 1
ATOM 1664 C C . ASP A 1 211 ? 7.665 -0.063 8.855 1.00 97.56 211 ASP A C 1
ATOM 1666 O O . ASP A 1 211 ? 7.411 0.563 9.888 1.00 97.56 211 ASP A O 1
ATOM 1670 N N . LEU A 1 212 ? 7.345 0.416 7.648 1.00 98.31 212 LEU A N 1
ATOM 1671 C CA . LEU A 1 212 ? 6.639 1.682 7.440 1.00 98.31 212 LEU A CA 1
ATOM 1672 C C . LEU A 1 212 ? 5.264 1.698 8.128 1.00 98.31 212 LEU A C 1
ATOM 1674 O O . LEU A 1 212 ? 4.926 2.666 8.809 1.00 98.31 212 LEU A O 1
ATOM 1678 N N . ILE A 1 213 ? 4.468 0.630 7.984 1.00 98.44 213 ILE A N 1
ATOM 1679 C CA . ILE A 1 213 ? 3.153 0.510 8.640 1.00 98.44 213 ILE A CA 1
ATOM 1680 C C . ILE A 1 213 ? 3.300 0.555 10.162 1.00 98.44 213 ILE A C 1
ATOM 1682 O O . ILE A 1 213 ? 2.579 1.296 10.830 1.00 98.44 213 ILE A O 1
ATOM 1686 N N . LEU A 1 214 ? 4.229 -0.220 10.724 1.00 97.69 214 LEU A N 1
ATOM 1687 C CA . LEU A 1 214 ? 4.436 -0.281 12.171 1.00 97.69 214 LEU A CA 1
ATOM 1688 C C . LEU A 1 214 ? 4.960 1.045 12.733 1.00 97.69 214 LEU A C 1
ATOM 1690 O O . LEU A 1 214 ? 4.519 1.466 13.806 1.00 97.69 214 LEU A O 1
ATOM 1694 N N . THR A 1 215 ? 5.841 1.721 11.995 1.00 97.81 215 THR A N 1
ATOM 1695 C CA . THR A 1 215 ? 6.353 3.052 12.348 1.00 97.81 215 THR A CA 1
ATOM 1696 C C . THR A 1 215 ? 5.223 4.079 12.343 1.00 97.81 215 THR A C 1
ATOM 1698 O O . THR A 1 215 ? 4.999 4.741 13.354 1.00 97.81 215 THR A O 1
ATOM 1701 N N . ALA A 1 216 ? 4.418 4.130 11.278 1.00 98.12 216 ALA A N 1
ATOM 1702 C CA . ALA A 1 216 ? 3.284 5.048 11.172 1.00 98.12 216 ALA A CA 1
ATOM 1703 C C . ALA A 1 216 ? 2.207 4.807 12.251 1.00 98.12 216 ALA A C 1
ATOM 1705 O O . ALA A 1 216 ? 1.630 5.759 12.769 1.00 98.12 216 ALA A O 1
ATOM 1706 N N . LEU A 1 217 ? 1.949 3.557 12.656 1.00 97.81 217 LEU A N 1
ATOM 1707 C CA . LEU A 1 217 ? 1.035 3.263 13.774 1.00 97.81 217 LEU A CA 1
ATOM 1708 C C . LEU A 1 217 ? 1.562 3.783 15.117 1.00 97.81 217 LEU A C 1
ATOM 1710 O O . LEU A 1 217 ? 0.789 4.264 15.959 1.00 97.81 217 LEU A O 1
ATOM 1714 N N . LYS A 1 218 ? 2.872 3.647 15.332 1.00 96.56 218 LYS A N 1
ATOM 1715 C CA . LYS A 1 218 ? 3.541 4.031 16.574 1.00 96.56 218 LYS A CA 1
ATOM 1716 C C . LYS A 1 218 ? 3.652 5.550 16.692 1.00 96.56 218 LYS A C 1
ATOM 1718 O O . LYS A 1 218 ? 3.249 6.098 17.716 1.00 96.56 218 LYS A O 1
ATOM 1723 N N . GLU A 1 219 ? 4.160 6.199 15.653 1.00 96.81 219 GLU A N 1
ATOM 1724 C CA . GLU A 1 219 ? 4.635 7.588 15.685 1.00 96.81 219 GLU A CA 1
ATOM 1725 C C . GLU A 1 219 ? 3.691 8.560 14.973 1.00 96.81 219 GLU A C 1
ATOM 1727 O O . GLU A 1 219 ? 3.715 9.756 15.254 1.00 96.81 219 GLU A O 1
ATOM 1732 N N . GLY A 1 220 ? 2.822 8.056 14.095 1.00 96.38 220 GLY A N 1
ATOM 1733 C CA . GLY A 1 220 ? 1.908 8.884 13.324 1.00 96.38 220 GLY A CA 1
ATOM 1734 C C . GLY A 1 220 ? 0.804 9.523 14.155 1.00 96.38 220 GLY A C 1
ATOM 1735 O O . GLY A 1 220 ? 0.278 8.945 15.114 1.00 96.38 220 GLY A O 1
ATOM 1736 N N . SER A 1 221 ? 0.424 10.720 13.726 1.00 95.75 221 SER A N 1
ATOM 1737 C CA . SER A 1 221 ? -0.723 11.474 14.218 1.00 95.75 221 SER A CA 1
ATOM 1738 C C . SER A 1 221 ? -1.888 11.406 13.234 1.00 95.75 221 SER A C 1
ATOM 1740 O O . SER A 1 221 ? -1.722 11.148 12.042 1.00 95.75 221 SER A O 1
ATOM 1742 N N . THR A 1 222 ? -3.101 11.631 13.741 1.00 96.25 222 THR A N 1
ATOM 1743 C CA . THR A 1 222 ? -4.307 11.596 12.908 1.00 96.25 222 THR A CA 1
ATOM 1744 C C . THR A 1 222 ? -4.225 12.617 11.765 1.00 96.25 222 THR A C 1
ATOM 1746 O O . THR A 1 222 ? -3.816 13.761 11.961 1.00 96.25 222 THR A O 1
ATOM 1749 N N . GLY A 1 223 ? -4.593 12.201 10.556 1.00 96.19 223 GLY A N 1
ATOM 1750 C CA . GLY A 1 223 ? -4.530 13.014 9.344 1.00 96.19 223 GLY A CA 1
ATOM 1751 C C . GLY A 1 223 ? -3.199 12.983 8.589 1.00 96.19 223 GLY A C 1
ATOM 1752 O O . GLY A 1 223 ? -3.112 13.576 7.513 1.00 96.19 223 GLY A O 1
ATOM 1753 N N . GLU A 1 224 ? -2.170 12.312 9.111 1.00 97.94 224 GLU A N 1
ATOM 1754 C CA . GLU A 1 224 ? -0.856 12.244 8.468 1.00 97.94 224 GLU A CA 1
ATOM 1755 C C . GLU A 1 224 ? -0.765 11.152 7.397 1.00 97.94 224 GLU A C 1
ATOM 1757 O O . GLU A 1 224 ? -1.322 10.058 7.528 1.00 97.94 224 GLU A O 1
ATOM 1762 N N . THR A 1 225 ? 0.001 11.444 6.344 1.00 98.62 225 THR A N 1
ATOM 1763 C CA . THR A 1 225 ? 0.463 10.458 5.360 1.00 98.62 225 THR A CA 1
ATOM 1764 C C . THR A 1 225 ? 1.968 10.264 5.494 1.00 98.62 225 THR A C 1
ATOM 1766 O O . THR A 1 225 ? 2.739 11.201 5.300 1.00 98.62 225 THR A O 1
ATOM 1769 N N . TRP A 1 226 ? 2.370 9.041 5.824 1.00 98.62 226 TRP A N 1
ATOM 1770 C CA . TRP A 1 226 ? 3.753 8.630 6.023 1.00 98.62 226 TRP A CA 1
ATOM 1771 C C . TRP A 1 226 ? 4.333 8.068 4.728 1.00 98.62 226 TRP A C 1
ATOM 1773 O O . TRP A 1 226 ? 3.805 7.107 4.159 1.00 98.62 226 TRP A O 1
ATOM 1783 N N . VAL A 1 227 ? 5.421 8.685 4.276 1.00 98.50 227 VAL A N 1
ATOM 1784 C CA . VAL A 1 227 ? 6.086 8.401 3.005 1.00 98.50 227 VAL A CA 1
ATOM 1785 C C . VAL A 1 227 ? 7.546 8.045 3.283 1.00 98.50 227 VAL A C 1
ATOM 1787 O O . VAL A 1 227 ? 8.254 8.844 3.892 1.00 98.50 227 VAL A O 1
ATOM 1790 N N . PRO A 1 228 ? 8.038 6.876 2.858 1.00 97.62 228 PRO A N 1
ATOM 1791 C CA . PRO A 1 228 ? 9.429 6.499 3.062 1.00 97.62 228 PRO A CA 1
ATOM 1792 C C . PRO A 1 228 ? 10.327 7.193 2.028 1.00 97.62 228 PRO A C 1
ATOM 1794 O O . PRO A 1 228 ? 9.916 7.408 0.884 1.00 97.62 228 PRO A O 1
ATOM 1797 N N . LYS A 1 229 ? 11.573 7.501 2.399 1.00 96.38 229 LYS A N 1
ATOM 1798 C CA . LYS A 1 229 ? 12.602 7.875 1.421 1.00 96.38 229 LYS A CA 1
ATOM 1799 C C . LYS A 1 229 ? 13.281 6.617 0.902 1.00 96.38 229 LYS A C 1
ATOM 1801 O O . LYS A 1 229 ? 14.030 5.964 1.623 1.00 96.38 229 LYS A O 1
ATOM 1806 N N . ILE A 1 230 ? 12.993 6.274 -0.345 1.00 95.19 230 ILE A N 1
ATOM 1807 C CA . ILE A 1 230 ? 13.441 5.048 -1.000 1.00 95.19 230 ILE A CA 1
ATOM 1808 C C . ILE A 1 230 ? 14.097 5.325 -2.348 1.00 95.19 230 ILE A C 1
ATOM 1810 O O . ILE A 1 230 ? 13.844 6.336 -3.005 1.00 95.19 230 ILE A O 1
ATOM 1814 N N . LYS A 1 231 ? 14.950 4.389 -2.759 1.00 94.75 231 LYS A N 1
ATOM 1815 C CA . LYS A 1 231 ? 15.606 4.404 -4.065 1.00 94.75 231 LYS A CA 1
ATOM 1816 C C . LYS A 1 231 ? 14.635 4.002 -5.174 1.00 94.75 231 LYS A C 1
ATOM 1818 O O . LYS A 1 231 ? 13.599 3.374 -4.929 1.00 94.75 231 LYS A O 1
ATOM 1823 N N . ALA A 1 232 ? 14.993 4.343 -6.403 1.00 96.94 232 ALA A N 1
ATOM 1824 C CA . ALA A 1 232 ? 14.292 3.923 -7.604 1.00 96.94 232 ALA A CA 1
ATOM 1825 C C . ALA A 1 232 ? 15.198 3.113 -8.543 1.00 96.94 232 ALA A C 1
ATOM 1827 O O . ALA A 1 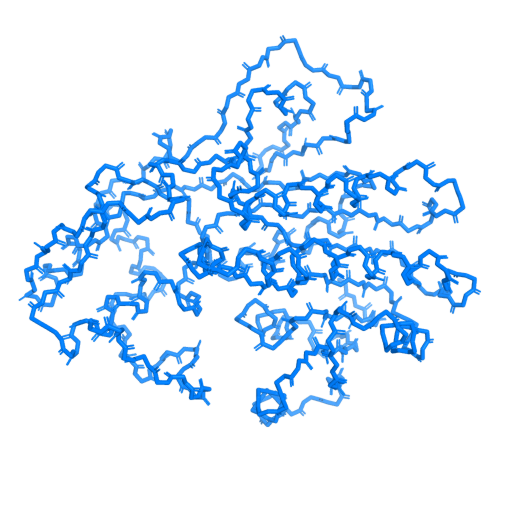232 ? 16.421 3.142 -8.430 1.00 96.94 232 ALA A O 1
ATOM 1828 N N . MET A 1 233 ? 14.583 2.423 -9.500 1.00 96.50 233 MET A N 1
ATOM 1829 C CA . MET A 1 233 ? 15.259 1.787 -10.636 1.00 96.50 233 MET A CA 1
ATOM 1830 C C . MET A 1 233 ? 14.636 2.226 -11.950 1.00 96.50 233 MET A C 1
ATOM 1832 O O . MET A 1 233 ? 13.433 2.509 -11.997 1.00 96.50 233 MET A O 1
ATOM 1836 N N . LYS A 1 234 ? 15.427 2.188 -13.026 1.00 97.50 234 LYS A N 1
ATOM 1837 C CA . LYS A 1 234 ? 14.876 2.065 -14.375 1.00 97.50 234 LYS A CA 1
ATOM 1838 C C . LYS A 1 234 ? 14.366 0.645 -14.592 1.00 97.50 234 LYS A C 1
ATOM 1840 O O . LYS A 1 234 ? 14.997 -0.332 -14.195 1.00 97.50 234 LYS A O 1
ATOM 1845 N N . ILE A 1 235 ? 13.222 0.534 -15.258 1.00 96.56 235 ILE A N 1
ATOM 1846 C CA . ILE A 1 235 ? 12.679 -0.769 -15.653 1.00 96.56 235 ILE A CA 1
ATOM 1847 C C . ILE A 1 235 ? 13.575 -1.446 -16.698 1.00 96.56 235 ILE A C 1
ATOM 1849 O O . ILE A 1 235 ? 13.703 -2.669 -16.680 1.00 96.56 235 ILE A O 1
ATOM 1853 N N . MET A 1 236 ? 14.223 -0.663 -17.566 1.00 97.50 236 MET A N 1
ATOM 1854 C CA . MET A 1 236 ? 15.171 -1.197 -18.543 1.00 97.50 236 MET A CA 1
ATOM 1855 C C . MET A 1 236 ? 16.393 -1.831 -17.875 1.00 97.50 236 MET A C 1
ATOM 1857 O O . MET A 1 236 ? 16.736 -2.951 -18.221 1.00 97.50 236 MET A O 1
ATOM 1861 N N . ASP A 1 237 ? 16.989 -1.183 -16.872 1.00 97.81 237 ASP A N 1
ATOM 1862 C CA . ASP A 1 237 ? 18.150 -1.731 -16.155 1.00 97.81 237 ASP A CA 1
ATOM 1863 C C . ASP A 1 237 ? 17.801 -3.070 -15.483 1.00 97.81 237 ASP A C 1
ATOM 1865 O O . ASP A 1 237 ? 18.549 -4.041 -15.575 1.00 97.81 237 ASP A O 1
ATOM 1869 N N . LEU A 1 238 ? 16.607 -3.170 -14.879 1.00 96.75 238 LEU A N 1
ATOM 1870 C CA . LEU A 1 238 ? 16.101 -4.443 -14.361 1.00 96.75 238 LEU A CA 1
ATOM 1871 C C . LEU A 1 238 ? 15.997 -5.501 -15.472 1.00 96.75 238 LEU A C 1
ATOM 1873 O O . LEU A 1 238 ? 16.406 -6.644 -15.273 1.00 96.75 238 LEU A O 1
ATOM 1877 N N . ALA A 1 239 ? 15.450 -5.139 -16.633 1.00 96.94 239 ALA A N 1
ATOM 1878 C CA . ALA A 1 239 ? 15.321 -6.054 -17.762 1.00 96.94 239 ALA A CA 1
ATOM 1879 C C . ALA A 1 239 ? 16.685 -6.486 -18.316 1.00 96.94 239 ALA A C 1
ATOM 1881 O O . ALA A 1 239 ? 16.850 -7.668 -18.595 1.00 96.94 239 ALA A O 1
ATOM 1882 N N . ASN A 1 240 ? 17.666 -5.584 -18.410 1.00 97.81 240 ASN A N 1
ATOM 1883 C CA . ASN A 1 240 ? 19.035 -5.883 -18.840 1.00 97.81 240 ASN A CA 1
ATOM 1884 C C . ASN A 1 240 ? 19.696 -6.923 -17.933 1.00 97.81 240 ASN A C 1
ATOM 1886 O O . ASN A 1 240 ? 20.260 -7.897 -18.433 1.00 97.81 240 ASN A O 1
ATOM 1890 N N . ILE A 1 241 ? 19.570 -6.762 -16.610 1.00 97.06 241 ILE A N 1
ATOM 1891 C CA . ILE A 1 241 ? 20.122 -7.704 -15.626 1.00 97.06 241 ILE A CA 1
ATOM 1892 C C . ILE A 1 241 ? 19.550 -9.111 -15.854 1.00 97.06 241 ILE A C 1
ATOM 1894 O O . ILE A 1 241 ? 20.304 -10.077 -15.987 1.00 97.06 241 ILE A O 1
ATOM 1898 N N . TYR A 1 242 ? 18.222 -9.238 -15.960 1.00 95.12 242 TYR A N 1
ATOM 1899 C CA . TYR A 1 242 ? 17.576 -10.536 -16.190 1.00 95.12 242 TYR A CA 1
ATOM 1900 C C . TYR A 1 242 ? 17.859 -11.087 -17.598 1.00 95.12 242 TYR A C 1
ATOM 1902 O O . TYR A 1 242 ? 18.118 -12.278 -17.750 1.00 95.12 242 TYR A O 1
ATOM 1910 N N . ALA A 1 243 ? 17.862 -10.244 -18.630 1.00 95.81 243 ALA A N 1
ATOM 1911 C CA . ALA A 1 243 ? 18.155 -10.642 -20.004 1.00 95.81 243 ALA A CA 1
ATOM 1912 C C . ALA A 1 243 ? 19.578 -11.192 -20.148 1.00 95.81 243 ALA A C 1
ATOM 1914 O O . ALA A 1 243 ? 19.772 -12.230 -20.781 1.00 95.81 243 ALA A O 1
ATOM 1915 N N . LYS A 1 244 ? 20.558 -10.539 -19.513 1.00 95.50 244 LYS A N 1
ATOM 1916 C CA . LYS A 1 244 ? 21.953 -10.987 -19.466 1.00 95.50 244 LYS A CA 1
ATOM 1917 C C . LYS A 1 244 ? 22.088 -12.316 -18.728 1.00 95.50 244 LYS A C 1
ATOM 1919 O O . LYS A 1 244 ? 22.783 -13.202 -19.218 1.00 95.50 244 LYS A O 1
ATOM 1924 N N . LEU A 1 245 ? 21.424 -12.456 -17.580 1.00 94.00 245 LEU A N 1
ATOM 1925 C CA . LEU A 1 245 ? 21.514 -13.651 -16.741 1.00 94.00 245 LEU A CA 1
ATOM 1926 C C . LEU A 1 245 ? 20.864 -14.886 -17.384 1.00 94.00 245 LEU A C 1
ATOM 1928 O O . LEU A 1 245 ? 21.378 -15.991 -17.242 1.00 94.00 245 LEU A O 1
ATOM 1932 N N . TYR A 1 246 ? 19.754 -14.699 -18.100 1.00 93.50 246 TYR A N 1
ATOM 1933 C CA . TYR A 1 246 ? 18.950 -15.790 -18.666 1.00 93.50 246 TYR A CA 1
ATOM 1934 C C . TYR A 1 246 ? 19.002 -15.870 -20.199 1.00 93.50 246 TYR A C 1
ATOM 1936 O O . TYR A 1 246 ? 18.221 -16.604 -20.803 1.00 93.50 246 TYR A O 1
ATOM 1944 N N . HIS A 1 247 ? 19.910 -15.121 -20.832 1.00 94.56 247 HIS A N 1
ATOM 1945 C CA . HIS A 1 247 ? 20.107 -15.070 -22.285 1.00 94.56 247 HIS A CA 1
ATOM 1946 C C . HIS A 1 247 ? 18.814 -14.800 -23.083 1.00 94.56 247 HIS A C 1
ATOM 1948 O O . HIS A 1 247 ? 18.542 -15.454 -24.090 1.00 94.56 247 HIS A O 1
ATOM 1954 N N . LYS A 1 248 ? 18.008 -13.829 -22.633 1.00 94.81 248 LYS A N 1
ATOM 1955 C CA . LYS A 1 248 ? 16.739 -13.436 -23.276 1.00 94.81 248 LYS A CA 1
ATOM 1956 C C . LYS A 1 248 ? 16.889 -12.157 -24.092 1.00 94.81 248 LYS A C 1
ATOM 1958 O O . LYS A 1 248 ? 17.698 -11.292 -23.768 1.00 94.81 248 LYS A O 1
ATOM 1963 N N . GLN A 1 249 ? 16.066 -12.009 -25.128 1.00 96.19 249 GLN A N 1
ATOM 1964 C CA . GLN A 1 249 ? 15.907 -10.724 -25.817 1.00 96.19 249 GLN A CA 1
ATOM 1965 C C . GLN A 1 249 ? 14.963 -9.807 -25.032 1.00 96.19 249 GLN A C 1
ATOM 1967 O O . GLN A 1 249 ? 14.088 -10.288 -24.317 1.00 96.19 249 GLN A O 1
ATOM 1972 N N . ILE A 1 250 ? 15.104 -8.490 -25.187 1.00 97.69 250 ILE A N 1
ATOM 1973 C CA . ILE A 1 250 ? 14.167 -7.506 -24.629 1.00 97.69 250 ILE A CA 1
ATOM 1974 C C . ILE A 1 250 ? 13.356 -6.909 -25.776 1.00 97.69 250 ILE A C 1
ATOM 1976 O O . ILE A 1 250 ? 13.921 -6.453 -26.770 1.00 97.69 250 ILE A O 1
ATOM 1980 N N . VAL A 1 251 ? 12.034 -6.880 -25.627 1.00 96.94 251 VAL A N 1
ATOM 1981 C CA . VAL A 1 251 ? 11.114 -6.243 -26.576 1.00 96.94 251 VAL A CA 1
ATOM 1982 C C . VAL A 1 251 ? 10.376 -5.105 -25.887 1.00 96.94 251 VAL A C 1
ATOM 1984 O O . VAL A 1 251 ? 9.847 -5.267 -24.786 1.00 96.94 251 VAL A O 1
ATOM 1987 N N . VAL A 1 252 ? 10.325 -3.945 -26.546 1.00 96.56 252 VAL A N 1
ATOM 1988 C CA . VAL A 1 252 ? 9.571 -2.790 -26.054 1.00 96.56 252 VAL A CA 1
ATOM 1989 C C . VAL A 1 252 ? 8.116 -2.900 -26.506 1.00 96.56 252 VAL A C 1
ATOM 1991 O O . VAL A 1 252 ? 7.839 -2.872 -27.702 1.00 96.56 252 VAL A O 1
ATOM 1994 N N . SER A 1 253 ? 7.187 -3.026 -25.557 1.00 92.12 253 SER A N 1
ATOM 1995 C CA . SER A 1 253 ? 5.755 -3.224 -25.833 1.00 92.12 253 SER A CA 1
ATOM 1996 C C . SER A 1 253 ? 4.951 -1.924 -25.926 1.00 92.12 253 SER A C 1
ATOM 1998 O O . SER A 1 253 ? 3.797 -1.949 -26.342 1.00 92.12 253 SER A O 1
ATOM 2000 N N . GLY A 1 254 ? 5.533 -0.796 -25.514 1.00 91.75 254 GLY A N 1
ATOM 2001 C CA . GLY A 1 254 ? 4.830 0.478 -25.387 1.00 91.75 254 GLY A CA 1
ATOM 2002 C C . GLY A 1 254 ? 4.153 0.664 -24.024 1.00 91.75 254 GLY A C 1
ATOM 2003 O O . GLY A 1 254 ? 3.997 -0.270 -23.232 1.00 91.75 254 GLY A O 1
ATOM 2004 N N . ILE A 1 255 ? 3.782 1.915 -23.744 1.00 90.12 255 ILE A N 1
ATOM 2005 C CA . ILE A 1 255 ? 3.162 2.342 -22.483 1.00 90.12 255 ILE A CA 1
ATOM 2006 C C . ILE A 1 255 ? 1.725 1.821 -22.412 1.00 90.12 255 ILE A C 1
ATOM 2008 O O . ILE A 1 255 ? 0.941 2.038 -23.337 1.00 90.12 255 ILE A O 1
ATOM 2012 N N . ARG A 1 256 ? 1.362 1.169 -21.300 1.00 87.62 256 ARG A N 1
ATOM 2013 C CA . ARG A 1 256 ? -0.018 0.720 -21.068 1.00 87.62 256 ARG A CA 1
ATOM 2014 C C . ARG A 1 256 ? -0.921 1.891 -20.653 1.00 87.62 256 ARG A C 1
ATOM 2016 O O . ARG A 1 256 ? -0.428 2.856 -20.060 1.00 87.62 256 ARG A O 1
ATOM 2023 N N . PRO A 1 257 ? -2.244 1.811 -20.895 1.00 85.00 257 PRO A N 1
ATOM 2024 C CA . PRO A 1 257 ? -3.184 2.845 -20.470 1.00 85.00 257 PRO A CA 1
ATOM 2025 C C . PRO A 1 257 ? -3.036 3.197 -18.984 1.00 85.00 257 PRO A C 1
ATOM 2027 O O . PRO A 1 257 ? -2.977 2.314 -18.128 1.00 85.00 257 PRO A O 1
ATOM 2030 N N . GLY A 1 258 ? -2.955 4.495 -18.684 1.00 86.56 258 GLY A N 1
ATOM 2031 C CA . GLY A 1 258 ? -2.889 5.009 -17.315 1.00 86.56 258 GLY A CA 1
ATOM 2032 C C . GLY A 1 258 ? -1.527 4.889 -16.615 1.00 86.56 258 GLY A C 1
ATOM 2033 O O . GLY A 1 258 ? -1.400 5.331 -15.468 1.00 86.56 258 GLY A O 1
ATOM 2034 N N . GLU A 1 259 ? -0.494 4.320 -17.248 1.00 89.31 259 GLU A N 1
ATOM 2035 C CA . GLU A 1 259 ? 0.846 4.262 -16.653 1.00 89.31 259 GLU A CA 1
ATOM 2036 C C . GLU A 1 259 ? 1.585 5.603 -16.732 1.00 89.31 259 GLU A C 1
ATOM 2038 O O . GLU A 1 259 ? 1.599 6.281 -17.759 1.00 89.31 259 GLU A O 1
ATOM 2043 N N . LYS A 1 260 ? 2.265 5.967 -15.639 1.00 93.50 260 LYS A N 1
ATOM 2044 C CA . LYS A 1 260 ? 3.153 7.133 -15.591 1.00 93.50 260 LYS A CA 1
ATOM 2045 C C . LYS A 1 260 ? 4.568 6.757 -16.032 1.00 93.50 260 LYS A C 1
ATOM 2047 O O . LYS A 1 260 ? 5.040 5.642 -15.791 1.00 93.50 260 LYS A O 1
ATOM 2052 N N . MET A 1 261 ? 5.276 7.724 -16.615 1.00 94.94 261 MET A N 1
ATOM 2053 C CA . MET A 1 261 ? 6.709 7.598 -16.905 1.00 94.94 261 MET A CA 1
ATOM 2054 C C . MET A 1 261 ? 7.528 7.464 -15.619 1.00 94.94 261 MET A C 1
ATOM 2056 O O . MET A 1 261 ? 8.259 6.491 -15.435 1.00 94.94 261 MET A O 1
ATOM 2060 N N . HIS A 1 262 ? 7.309 8.388 -14.688 1.00 97.00 262 HIS A N 1
ATOM 2061 C CA . HIS A 1 262 ? 7.928 8.396 -13.369 1.00 97.00 262 HIS A CA 1
ATOM 2062 C C . HIS A 1 262 ? 6.839 8.482 -12.305 1.00 97.00 262 HIS A C 1
ATOM 2064 O O . HIS A 1 262 ? 5.836 9.184 -12.475 1.00 97.00 262 HIS A O 1
ATOM 2070 N N . GLU A 1 263 ? 7.030 7.753 -11.216 1.00 96.69 263 GLU A N 1
ATOM 2071 C CA . GLU A 1 263 ? 6.139 7.811 -10.065 1.00 96.69 263 GLU A CA 1
ATOM 2072 C C . GLU A 1 263 ? 6.546 8.972 -9.155 1.00 96.69 263 GLU A C 1
ATOM 2074 O O . GLU A 1 263 ? 7.705 9.389 -9.124 1.00 96.69 263 GLU A O 1
ATOM 2079 N N . ALA A 1 264 ? 5.585 9.500 -8.405 1.00 97.31 264 ALA A N 1
ATOM 2080 C CA . ALA A 1 264 ? 5.819 10.549 -7.422 1.00 97.31 264 ALA A CA 1
ATOM 2081 C C . ALA A 1 264 ? 5.318 10.075 -6.060 1.00 97.31 264 ALA A C 1
ATOM 2083 O O . ALA A 1 264 ? 4.298 9.401 -5.967 1.00 97.31 264 ALA A O 1
ATOM 2084 N N . LEU A 1 265 ? 6.025 10.431 -4.995 1.00 97.94 265 LEU A N 1
ATOM 2085 C CA . LEU A 1 265 ? 5.598 10.160 -3.621 1.00 97.94 265 LEU A CA 1
ATOM 2086 C C . LEU A 1 265 ? 5.136 11.437 -2.911 1.00 97.94 265 LEU A C 1
ATOM 2088 O O . LEU A 1 265 ? 4.229 11.369 -2.080 1.00 97.94 265 LEU A O 1
ATOM 2092 N N . VAL A 1 266 ? 5.681 12.592 -3.307 1.00 98.06 266 VAL A N 1
ATOM 2093 C CA . VAL A 1 266 ? 5.251 13.930 -2.875 1.00 98.06 266 VAL A CA 1
ATOM 2094 C C . VAL A 1 266 ? 5.143 14.825 -4.106 1.00 98.06 266 VAL A C 1
ATOM 2096 O O . VAL A 1 266 ? 6.095 14.925 -4.881 1.00 98.06 266 VAL A O 1
ATOM 2099 N N . SER A 1 267 ? 3.988 15.460 -4.294 1.00 97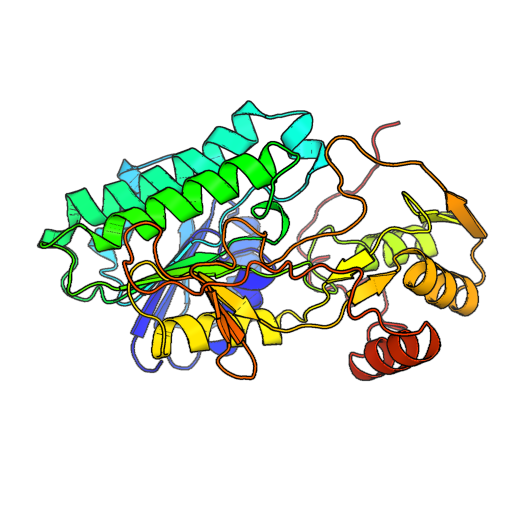.06 267 SER A N 1
ATOM 2100 C CA . SER A 1 267 ? 3.768 16.436 -5.371 1.00 97.06 267 SER A CA 1
ATOM 2101 C C . SER A 1 267 ? 3.968 17.875 -4.877 1.00 97.06 267 SER A C 1
ATOM 2103 O O . SER A 1 267 ? 3.812 18.117 -3.677 1.00 97.06 267 SER A O 1
ATOM 2105 N N . PRO A 1 268 ? 4.227 18.855 -5.766 1.00 96.69 268 PRO A N 1
ATOM 2106 C CA . PRO A 1 268 ? 4.401 20.256 -5.362 1.00 96.69 268 PRO A CA 1
ATOM 2107 C C . PRO A 1 268 ? 3.253 20.842 -4.515 1.00 96.69 268 PRO A C 1
ATOM 2109 O O . PRO A 1 268 ? 3.524 21.553 -3.549 1.00 96.69 268 PRO A O 1
ATOM 2112 N N . PRO A 1 269 ? 1.964 20.527 -4.771 1.00 94.62 269 PRO A N 1
ATOM 2113 C CA . PRO A 1 269 ? 0.878 20.980 -3.895 1.00 94.62 269 PRO A CA 1
ATOM 2114 C C . PRO A 1 269 ? 0.858 20.306 -2.514 1.00 94.62 269 PRO A C 1
ATOM 2116 O O . PRO A 1 269 ? 0.251 20.817 -1.577 1.00 94.62 269 PRO A O 1
ATOM 2119 N N . GLU A 1 270 ? 1.469 19.131 -2.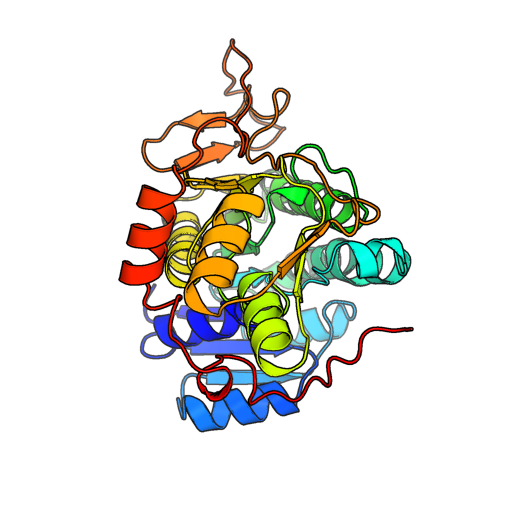367 1.00 96.69 270 GLU A N 1
ATOM 2120 C CA . GLU A 1 270 ? 1.573 18.432 -1.083 1.00 96.69 270 GLU A CA 1
ATOM 2121 C C . GLU A 1 270 ? 2.822 18.843 -0.308 1.00 96.69 270 GLU A C 1
ATOM 2123 O O . GLU A 1 270 ? 2.802 18.860 0.925 1.00 96.69 270 GLU A O 1
ATOM 2128 N N . SER A 1 271 ? 3.897 19.198 -1.010 1.00 96.94 271 SER A N 1
ATOM 2129 C CA . SER A 1 271 ? 5.196 19.495 -0.413 1.00 96.94 271 SER A CA 1
ATOM 2130 C C . SER A 1 271 ? 5.150 20.671 0.556 1.00 96.94 271 SER A C 1
ATOM 2132 O O . SER A 1 271 ? 5.840 20.652 1.568 1.00 96.94 271 SER A O 1
ATOM 2134 N N . ILE A 1 272 ? 4.271 21.648 0.304 1.00 96.88 272 ILE A N 1
ATOM 2135 C CA . ILE A 1 272 ? 4.061 22.799 1.196 1.00 96.88 272 ILE A CA 1
ATOM 2136 C C . ILE A 1 272 ? 3.605 22.393 2.600 1.00 96.88 272 ILE A C 1
ATOM 2138 O O . ILE A 1 272 ? 3.731 23.175 3.520 1.00 96.88 272 ILE A O 1
ATOM 2142 N N . ARG A 1 273 ? 3.070 21.186 2.791 1.00 96.50 273 ARG A N 1
ATOM 2143 C CA . ARG A 1 273 ? 2.641 20.645 4.094 1.00 96.50 273 ARG A CA 1
ATOM 2144 C C . ARG A 1 273 ? 3.378 19.347 4.432 1.00 96.50 273 ARG A C 1
ATOM 2146 O O . ARG A 1 273 ? 2.849 18.487 5.139 1.00 96.50 273 ARG A O 1
ATOM 2153 N N . THR A 1 274 ? 4.559 19.156 3.847 1.00 98.00 274 THR A N 1
ATOM 2154 C CA . THR A 1 274 ? 5.368 17.944 3.992 1.00 98.00 274 THR A CA 1
ATOM 2155 C C . THR A 1 274 ? 6.615 18.235 4.804 1.00 98.00 274 THR A C 1
ATOM 2157 O O . THR A 1 274 ? 7.397 19.097 4.432 1.00 98.00 274 THR A O 1
ATOM 2160 N N . HIS A 1 275 ? 6.841 17.478 5.874 1.00 97.19 275 HIS A N 1
ATOM 2161 C CA . HIS A 1 275 ? 8.002 17.628 6.747 1.00 97.19 275 HIS A CA 1
ATOM 2162 C C . HIS A 1 275 ? 8.982 16.485 6.541 1.00 97.19 275 HIS A C 1
ATOM 2164 O O . HIS A 1 275 ? 8.591 15.319 6.489 1.00 97.19 275 HIS A O 1
ATOM 2170 N N . ASP A 1 276 ? 10.259 16.832 6.446 1.00 96.75 276 ASP A N 1
ATOM 2171 C CA . ASP A 1 276 ? 11.362 15.885 6.422 1.00 96.75 276 ASP A CA 1
ATOM 2172 C C . ASP A 1 276 ? 11.740 15.500 7.857 1.00 96.75 276 ASP A C 1
ATOM 2174 O O . ASP A 1 276 ? 12.110 16.364 8.652 1.00 96.75 276 ASP A O 1
ATOM 2178 N N . ILE A 1 277 ? 11.646 14.212 8.187 1.00 95.94 277 ILE A N 1
ATOM 2179 C CA . ILE A 1 277 ? 12.025 13.675 9.503 1.00 95.94 277 ILE A CA 1
ATOM 2180 C C . ILE A 1 277 ? 13.200 12.689 9.407 1.00 95.94 277 ILE A C 1
ATOM 2182 O O . ILE A 1 277 ? 13.327 11.763 10.206 1.00 95.94 277 ILE A O 1
ATOM 2186 N N . GLY A 1 278 ? 14.060 12.851 8.399 1.00 95.75 278 GLY A N 1
ATOM 2187 C CA . GLY A 1 278 ? 15.216 11.991 8.159 1.00 95.75 278 GLY A CA 1
ATOM 2188 C C . GLY A 1 278 ? 14.898 10.870 7.175 1.00 95.75 278 GLY A C 1
ATOM 2189 O O . GLY A 1 278 ? 15.053 11.049 5.969 1.00 95.75 278 GLY A O 1
ATOM 2190 N N . SER A 1 279 ? 14.471 9.703 7.663 1.00 94.75 279 SER A N 1
ATOM 2191 C CA . SER A 1 279 ? 14.188 8.527 6.815 1.00 94.75 279 SER A CA 1
ATOM 2192 C C . SER A 1 279 ? 12.821 8.569 6.123 1.00 94.75 279 SER A C 1
ATOM 2194 O O . SER A 1 279 ? 12.564 7.788 5.206 1.00 94.75 279 SER A O 1
ATOM 2196 N N . HIS A 1 280 ? 11.949 9.489 6.538 1.00 97.88 280 HIS A N 1
ATOM 2197 C CA . HIS A 1 280 ? 10.586 9.616 6.038 1.00 97.88 280 HIS A CA 1
ATOM 2198 C C . HIS A 1 280 ? 10.235 11.076 5.753 1.00 97.88 280 HIS A C 1
ATOM 2200 O O . HIS A 1 280 ? 10.810 12.006 6.323 1.00 97.88 280 HIS A O 1
ATOM 2206 N N . TYR A 1 281 ? 9.239 11.250 4.898 1.00 98.19 281 TYR A N 1
ATOM 2207 C CA . TYR A 1 281 ? 8.441 12.456 4.802 1.00 98.19 281 TYR A CA 1
ATOM 2208 C C . TYR A 1 281 ? 7.095 12.236 5.500 1.00 98.19 281 TYR A C 1
ATOM 2210 O O . TYR A 1 281 ? 6.466 11.185 5.346 1.00 98.19 281 TYR A O 1
ATOM 2218 N N . ILE A 1 282 ? 6.631 13.247 6.233 1.00 98.19 282 ILE A N 1
ATOM 2219 C CA . ILE A 1 282 ? 5.279 13.293 6.798 1.00 98.19 282 ILE A CA 1
ATOM 2220 C C . ILE A 1 282 ? 4.498 14.380 6.078 1.00 98.19 282 ILE A C 1
ATOM 2222 O O . ILE A 1 282 ? 4.772 15.567 6.256 1.00 98.19 282 ILE A O 1
ATOM 2226 N N . ILE A 1 283 ? 3.488 13.985 5.311 1.00 98.06 283 ILE A N 1
ATOM 2227 C CA . ILE A 1 283 ? 2.540 14.925 4.719 1.00 98.06 283 ILE A CA 1
ATOM 2228 C C . ILE A 1 283 ? 1.406 15.155 5.731 1.00 98.06 283 ILE A C 1
ATOM 2230 O O . ILE A 1 283 ? 0.603 14.252 5.986 1.00 98.06 283 ILE A O 1
ATOM 2234 N N . LYS A 1 284 ? 1.332 16.354 6.315 1.00 96.50 284 LYS A N 1
ATOM 2235 C CA . LYS A 1 284 ? 0.296 16.754 7.290 1.00 96.50 284 LYS A CA 1
ATOM 2236 C C . LYS A 1 284 ? -1.070 16.875 6.628 1.00 96.50 284 LYS A C 1
ATOM 2238 O O . LYS A 1 284 ? -1.137 17.058 5.424 1.00 96.50 284 LYS A O 1
ATOM 2243 N N . SER A 1 285 ? -2.168 16.821 7.380 1.00 91.94 285 SER A N 1
ATOM 2244 C CA . SER A 1 285 ? -3.526 16.982 6.827 1.00 91.94 285 SER A CA 1
ATOM 2245 C C . SER A 1 285 ? -3.688 18.282 6.017 1.00 91.94 285 SER A C 1
ATOM 2247 O O . SER A 1 285 ? -3.046 19.283 6.315 1.00 91.94 285 SER A O 1
ATOM 2249 N N . SER A 1 286 ? -4.573 18.310 5.013 1.00 87.50 286 SER A N 1
ATOM 2250 C CA . SER A 1 286 ? -4.840 19.523 4.211 1.00 87.50 286 SER A CA 1
ATOM 2251 C C . SER A 1 286 ? -5.463 20.675 5.006 1.00 87.50 286 SER A C 1
ATOM 2253 O O . SER A 1 286 ? -5.544 21.783 4.497 1.00 87.50 286 SER A O 1
ATOM 2255 N N . TYR A 1 287 ? -5.904 20.416 6.238 1.00 87.62 287 TYR A N 1
ATOM 2256 C CA . TYR A 1 287 ? -6.418 21.431 7.161 1.00 87.62 287 TYR A CA 1
ATOM 2257 C C . TYR A 1 287 ? -5.336 22.024 8.076 1.00 87.62 287 TYR A C 1
ATOM 2259 O O . TYR A 1 287 ? -5.663 22.796 8.973 1.00 87.62 287 TYR A O 1
ATOM 2267 N N . THR A 1 288 ? -4.074 21.613 7.920 1.00 88.75 288 THR A N 1
ATOM 2268 C CA . THR A 1 288 ? -2.968 22.133 8.727 1.00 88.75 288 THR A CA 1
ATOM 2269 C C . THR A 1 288 ? -2.686 23.599 8.401 1.00 88.75 288 THR A C 1
ATOM 2271 O O . THR A 1 288 ? -2.785 24.009 7.246 1.00 88.75 288 THR A O 1
ATOM 2274 N N . SER A 1 289 ? -2.287 24.372 9.410 1.00 88.94 289 SER A N 1
ATOM 2275 C CA . SER A 1 289 ? -1.660 25.688 9.230 1.00 88.94 289 SER A CA 1
ATOM 2276 C C . SER A 1 289 ? -0.130 25.615 9.218 1.00 88.94 289 SER A C 1
ATOM 2278 O O . SER A 1 289 ? 0.526 26.618 8.969 1.00 88.94 289 SER A O 1
ATOM 2280 N N . ASP A 1 290 ? 0.437 24.449 9.538 1.00 90.94 290 ASP A N 1
ATOM 2281 C CA . ASP A 1 290 ? 1.876 24.192 9.518 1.00 90.94 290 ASP A CA 1
ATOM 2282 C C . ASP A 1 290 ? 2.321 23.916 8.076 1.00 90.94 290 ASP A C 1
ATOM 2284 O O . ASP A 1 290 ? 2.082 22.827 7.541 1.00 90.94 290 ASP A O 1
ATOM 2288 N N . THR A 1 291 ? 2.873 24.942 7.426 1.00 91.88 291 THR A N 1
ATOM 2289 C CA . THR A 1 291 ? 3.271 24.916 6.015 1.00 91.88 291 THR A CA 1
ATOM 2290 C C . THR A 1 291 ? 4.682 25.457 5.802 1.00 91.88 291 THR A C 1
ATOM 2292 O O . THR A 1 291 ? 5.155 26.302 6.556 1.00 91.88 291 THR A O 1
ATOM 2295 N N . GLN A 1 292 ? 5.335 25.007 4.734 1.00 90.25 292 GLN A N 1
ATOM 2296 C CA . GLN A 1 292 ? 6.641 25.453 4.260 1.00 90.25 292 GLN A CA 1
ATOM 2297 C C . GLN A 1 292 ? 6.506 26.378 3.046 1.00 90.25 292 GLN A C 1
ATOM 2299 O O . GLN A 1 292 ? 5.636 26.180 2.198 1.00 90.25 292 GLN A O 1
ATOM 2304 N N . ASP A 1 293 ? 7.431 27.330 2.917 1.00 87.19 293 ASP A N 1
ATOM 2305 C CA . ASP A 1 293 ? 7.399 28.348 1.857 1.00 87.19 293 ASP A CA 1
ATOM 2306 C C . ASP A 1 293 ? 7.799 27.817 0.473 1.00 87.19 293 ASP A C 1
ATOM 2308 O O . ASP A 1 293 ? 7.387 28.355 -0.556 1.00 87.19 293 ASP A O 1
ATOM 2312 N N . LYS A 1 294 ? 8.643 26.778 0.424 1.00 91.19 294 LYS A N 1
ATOM 2313 C CA . LYS A 1 294 ? 9.202 26.254 -0.828 1.00 91.19 294 LYS A CA 1
ATOM 2314 C C . LYS A 1 294 ? 8.526 24.952 -1.223 1.00 91.19 294 LYS A C 1
ATOM 2316 O O . LYS A 1 294 ? 8.594 23.959 -0.503 1.00 91.19 294 LYS A O 1
ATOM 2321 N N . ALA A 1 295 ? 7.930 24.951 -2.411 1.00 94.38 295 ALA A N 1
ATOM 2322 C CA . ALA A 1 295 ? 7.432 23.731 -3.021 1.00 94.38 295 ALA A CA 1
ATOM 2323 C C . ALA A 1 295 ? 8.585 22.876 -3.578 1.00 94.38 295 ALA A C 1
ATOM 2325 O O . ALA A 1 295 ? 9.583 23.404 -4.069 1.00 94.38 295 ALA A O 1
ATOM 2326 N N . PHE A 1 296 ? 8.427 21.557 -3.522 1.00 96.12 296 PHE A N 1
ATOM 2327 C CA . PHE A 1 296 ? 9.327 20.576 -4.118 1.00 96.12 296 PHE A CA 1
ATOM 2328 C C . PHE A 1 296 ? 8.530 19.368 -4.616 1.00 96.12 296 PHE A C 1
ATOM 2330 O O . PHE A 1 296 ? 7.354 19.199 -4.306 1.00 96.12 296 PHE A O 1
ATOM 2337 N N . GLU A 1 297 ? 9.173 18.495 -5.376 1.00 96.50 297 GLU A N 1
ATOM 2338 C CA . GLU A 1 297 ? 8.618 17.194 -5.735 1.00 96.50 297 GLU A CA 1
ATOM 2339 C C . GLU A 1 297 ? 9.584 16.086 -5.336 1.00 96.50 297 GLU A C 1
ATOM 2341 O O . GLU A 1 297 ? 10.802 16.282 -5.356 1.00 96.50 297 GLU A O 1
ATOM 2346 N N . TYR A 1 298 ? 9.033 14.929 -4.973 1.00 97.50 298 TYR A N 1
ATOM 2347 C CA . TYR A 1 298 ? 9.804 13.719 -4.719 1.00 97.50 298 TYR A CA 1
ATOM 2348 C C . TYR A 1 298 ? 9.370 12.630 -5.695 1.00 97.50 298 TYR A C 1
ATOM 2350 O O . TYR A 1 298 ? 8.274 12.070 -5.569 1.00 97.50 298 TYR A O 1
ATOM 2358 N N . THR A 1 299 ? 10.214 12.365 -6.692 1.00 97.69 299 THR A N 1
ATOM 2359 C CA . THR A 1 299 ? 9.893 11.524 -7.852 1.00 97.69 299 THR A CA 1
ATOM 2360 C C . THR A 1 299 ? 10.931 10.430 -8.068 1.00 97.69 299 THR A C 1
ATOM 2362 O O . THR A 1 299 ? 12.096 10.544 -7.681 1.00 97.69 299 THR A O 1
ATOM 2365 N N . SER A 1 300 ? 10.517 9.339 -8.709 1.00 97.38 300 SER A N 1
ATOM 2366 C CA . SER A 1 300 ? 11.374 8.175 -8.936 1.00 97.38 300 SER A CA 1
ATOM 2367 C C . SER A 1 300 ? 12.488 8.431 -9.951 1.00 97.38 300 SER A C 1
ATOM 2369 O O . SER A 1 300 ? 13.262 7.525 -10.229 1.00 97.38 300 SER A O 1
ATOM 2371 N N . SER A 1 301 ? 12.566 9.610 -10.570 1.00 96.19 301 SER A N 1
ATOM 2372 C CA . SER A 1 301 ? 13.653 9.992 -11.482 1.00 96.19 301 SER A CA 1
ATOM 2373 C C . SER A 1 301 ? 14.820 10.693 -10.780 1.00 96.19 301 SER A C 1
ATOM 2375 O O . SER A 1 301 ? 15.852 10.896 -11.410 1.00 96.19 301 SER A O 1
ATOM 2377 N N . GLN A 1 302 ? 14.681 11.063 -9.502 1.00 93.81 302 GLN A N 1
ATOM 2378 C CA . GLN A 1 302 ? 15.694 11.841 -8.777 1.00 93.81 302 GLN A CA 1
ATOM 2379 C C . GLN A 1 302 ? 16.800 10.980 -8.148 1.00 93.81 302 GLN A C 1
ATOM 2381 O O . GLN A 1 302 ? 17.945 11.415 -8.090 1.00 93.81 302 GLN A O 1
ATOM 2386 N N . ASP A 1 303 ? 16.472 9.773 -7.676 1.00 92.06 303 ASP A N 1
ATOM 2387 C CA . ASP A 1 303 ? 17.397 8.904 -6.930 1.00 92.06 303 ASP A CA 1
ATOM 2388 C C . ASP A 1 303 ? 17.370 7.467 -7.474 1.00 92.06 303 ASP A C 1
ATOM 2390 O O . ASP A 1 303 ? 16.881 6.523 -6.842 1.00 92.06 303 ASP A O 1
ATOM 2394 N N . VAL A 1 304 ? 17.826 7.340 -8.721 1.00 96.81 304 VAL A N 1
ATOM 2395 C CA . VAL A 1 304 ? 17.831 6.093 -9.490 1.00 96.81 304 VAL A CA 1
ATOM 2396 C C . VAL A 1 304 ? 19.156 5.363 -9.278 1.00 96.81 304 VAL A C 1
ATOM 2398 O O . VAL A 1 304 ? 20.225 5.935 -9.489 1.00 96.81 304 VAL A O 1
ATOM 2401 N N . LEU A 1 305 ? 19.093 4.093 -8.875 1.00 97.12 305 LEU A N 1
ATOM 2402 C CA . LEU A 1 305 ? 20.270 3.229 -8.806 1.00 97.12 305 LEU A CA 1
ATOM 2403 C C . LEU A 1 305 ? 20.863 3.019 -10.202 1.00 97.12 305 LEU A C 1
ATOM 2405 O O . LEU A 1 305 ? 20.126 2.853 -11.170 1.00 97.12 305 LEU A O 1
ATOM 2409 N N . THR A 1 306 ? 22.192 2.966 -10.292 1.00 97.56 306 THR A N 1
ATOM 2410 C CA . THR A 1 306 ? 22.863 2.463 -11.498 1.00 97.56 306 THR A CA 1
ATOM 2411 C C . THR A 1 306 ? 22.556 0.976 -11.688 1.00 97.56 306 THR A C 1
ATOM 2413 O O . THR A 1 306 ? 22.287 0.280 -10.706 1.00 97.56 306 THR A O 1
ATOM 2416 N N . GLU A 1 307 ? 22.657 0.462 -12.917 1.00 97.12 307 GLU A N 1
ATOM 2417 C CA . GLU A 1 307 ? 22.440 -0.965 -13.213 1.00 97.12 307 GLU A CA 1
ATOM 2418 C C . GLU A 1 307 ? 23.286 -1.879 -12.301 1.00 97.12 307 GLU A C 1
ATOM 2420 O O . GLU A 1 307 ? 22.763 -2.800 -11.680 1.00 97.12 307 GLU A O 1
ATOM 2425 N N . GLU A 1 308 ? 24.567 -1.556 -12.094 1.00 97.38 308 GLU A N 1
ATOM 2426 C CA . GLU A 1 308 ? 25.465 -2.311 -11.203 1.00 97.38 308 GLU A CA 1
ATOM 2427 C C . GLU A 1 308 ? 25.063 -2.257 -9.719 1.00 97.38 308 GLU A C 1
ATOM 2429 O O . GLU A 1 308 ? 25.302 -3.201 -8.959 1.00 97.38 308 GLU A O 1
ATOM 2434 N N . ALA A 1 309 ? 24.526 -1.123 -9.258 1.00 97.25 309 ALA A N 1
ATOM 2435 C CA . ALA A 1 309 ? 24.054 -0.979 -7.883 1.00 97.25 309 ALA A CA 1
ATOM 2436 C C . ALA A 1 309 ? 22.719 -1.711 -7.687 1.00 97.25 309 ALA A C 1
ATOM 2438 O O . ALA A 1 309 ? 22.507 -2.329 -6.644 1.00 97.25 309 ALA A O 1
ATOM 2439 N N . LEU A 1 310 ? 21.853 -1.681 -8.703 1.00 96.75 310 LEU A N 1
ATOM 2440 C CA . LEU A 1 310 ? 20.609 -2.436 -8.748 1.00 96.75 310 LEU A CA 1
ATOM 2441 C C . LEU A 1 310 ? 20.878 -3.944 -8.733 1.00 96.75 310 LEU A C 1
ATOM 2443 O O . LEU A 1 310 ? 20.262 -4.653 -7.943 1.00 96.75 310 LEU A O 1
ATOM 2447 N N . GLU A 1 311 ? 21.825 -4.434 -9.535 1.00 96.25 311 GLU A N 1
ATOM 2448 C CA . GLU A 1 311 ? 22.208 -5.849 -9.555 1.00 96.25 311 GLU A CA 1
ATOM 2449 C C . GLU A 1 311 ? 22.673 -6.313 -8.168 1.00 96.25 311 GLU A C 1
ATOM 2451 O O . GLU A 1 311 ? 22.129 -7.277 -7.626 1.00 96.25 311 GLU A O 1
ATOM 2456 N N . ARG A 1 312 ? 23.591 -5.569 -7.534 1.00 96.25 312 ARG A N 1
ATOM 2457 C CA . ARG A 1 312 ? 24.059 -5.851 -6.164 1.00 96.25 312 ARG A CA 1
ATOM 2458 C C . ARG A 1 312 ? 22.926 -5.830 -5.139 1.00 96.25 312 ARG A C 1
ATOM 2460 O O . ARG A 1 312 ? 22.874 -6.686 -4.256 1.00 96.25 312 ARG A O 1
ATOM 2467 N N . PHE A 1 313 ? 22.009 -4.873 -5.258 1.00 94.00 313 PHE A N 1
ATOM 2468 C CA . PHE A 1 313 ? 20.842 -4.779 -4.387 1.00 94.00 313 PHE A CA 1
ATOM 2469 C C . PHE A 1 313 ? 19.926 -6.006 -4.532 1.00 94.00 313 PHE A C 1
ATOM 2471 O O . PHE A 1 313 ? 19.543 -6.616 -3.534 1.00 94.00 313 PHE A O 1
ATOM 2478 N N . LEU A 1 314 ? 19.623 -6.422 -5.765 1.00 93.38 314 LEU A N 1
ATOM 2479 C CA . LEU A 1 314 ? 18.792 -7.598 -6.044 1.00 93.38 314 LEU A CA 1
ATOM 2480 C C . LEU A 1 314 ? 19.467 -8.909 -5.615 1.00 93.38 314 LEU A C 1
ATOM 2482 O O . LEU A 1 314 ? 18.779 -9.806 -5.123 1.00 93.38 314 LEU A O 1
ATOM 2486 N N . GLN A 1 315 ? 20.791 -9.015 -5.758 1.00 92.88 315 GLN A N 1
ATOM 2487 C CA . GLN A 1 315 ? 21.583 -10.138 -5.240 1.00 92.88 315 GLN A CA 1
ATOM 2488 C C . GLN A 1 315 ? 21.480 -10.238 -3.717 1.00 92.88 315 GLN A C 1
ATOM 2490 O O . GLN A 1 315 ? 21.222 -11.322 -3.198 1.00 92.88 315 GLN A O 1
ATOM 2495 N N . GLY A 1 316 ? 21.602 -9.114 -3.001 1.00 91.75 316 GLY A N 1
ATOM 2496 C CA . GLY A 1 316 ? 21.464 -9.074 -1.540 1.00 91.75 316 GLY A CA 1
ATOM 2497 C C . GLY A 1 316 ? 20.086 -9.521 -1.038 1.00 91.75 316 GLY A C 1
ATOM 2498 O O . GLY A 1 316 ? 19.978 -10.070 0.055 1.00 91.75 316 GLY A O 1
ATOM 2499 N N . LEU A 1 317 ? 19.044 -9.347 -1.856 1.00 89.44 317 LEU A N 1
ATOM 2500 C CA . LEU A 1 317 ? 17.682 -9.823 -1.583 1.00 89.44 317 LEU A CA 1
ATOM 2501 C C . LEU A 1 317 ? 17.405 -11.241 -2.110 1.00 89.44 317 LEU A C 1
ATOM 2503 O O . LEU A 1 317 ? 16.278 -11.724 -2.003 1.00 89.44 317 LEU A O 1
ATOM 2507 N N . ASN A 1 318 ? 18.407 -11.901 -2.695 1.00 89.12 318 ASN A N 1
ATOM 2508 C CA . ASN A 1 318 ? 18.287 -13.194 -3.364 1.00 89.12 318 ASN A CA 1
ATOM 2509 C C . ASN A 1 318 ? 17.202 -13.220 -4.462 1.00 89.12 318 ASN A C 1
ATOM 2511 O O . ASN A 1 318 ? 16.535 -14.228 -4.659 1.00 89.12 318 ASN A O 1
ATOM 2515 N N . LEU A 1 319 ? 16.986 -12.116 -5.185 1.00 86.88 319 LEU A N 1
ATOM 2516 C CA . LEU A 1 319 ? 15.899 -12.025 -6.169 1.00 86.88 319 LEU A CA 1
ATOM 2517 C C . LEU A 1 319 ? 16.293 -12.480 -7.580 1.00 86.88 319 LEU A C 1
ATOM 2519 O O . LEU A 1 319 ? 15.396 -12.749 -8.377 1.00 86.88 319 LEU A O 1
ATOM 2523 N N . LEU A 1 320 ? 17.589 -12.594 -7.890 1.00 85.25 320 LEU A N 1
ATOM 2524 C CA . LEU A 1 320 ? 18.060 -12.898 -9.248 1.00 85.25 320 LEU A CA 1
ATOM 2525 C C . LEU A 1 320 ? 17.944 -14.374 -9.648 1.00 85.25 320 LEU A C 1
ATOM 2527 O O . LEU A 1 320 ? 17.695 -14.647 -10.818 1.00 85.25 320 LEU A O 1
ATOM 2531 N N . HIS A 1 321 ? 18.112 -15.306 -8.706 1.00 78.31 321 HIS A N 1
ATOM 2532 C CA . HIS A 1 321 ? 18.257 -16.745 -8.990 1.00 78.31 321 HIS A CA 1
ATOM 2533 C C . HIS A 1 321 ? 17.136 -17.618 -8.415 1.00 78.31 321 HIS A C 1
ATOM 2535 O O . HIS A 1 321 ? 17.253 -18.837 -8.419 1.00 78.31 321 HIS A O 1
ATOM 2541 N N . GLN A 1 322 ? 16.072 -17.018 -7.880 1.00 67.44 322 GLN A N 1
ATOM 2542 C CA . GLN A 1 322 ? 14.953 -17.788 -7.338 1.00 67.44 322 GLN A CA 1
ATOM 2543 C C . GLN A 1 322 ? 14.175 -18.465 -8.456 1.00 67.44 322 GLN A C 1
ATOM 2545 O O . GLN A 1 322 ? 13.730 -17.803 -9.404 1.00 67.44 322 GLN A O 1
ATOM 2550 N N . ASP A 1 323 ? 13.978 -19.769 -8.295 1.00 60.12 323 ASP A N 1
ATOM 2551 C CA . ASP A 1 323 ? 13.185 -20.552 -9.217 1.00 60.12 323 ASP A CA 1
ATOM 2552 C C . ASP A 1 323 ? 11.727 -20.102 -9.164 1.00 60.12 323 ASP A C 1
ATOM 2554 O O . ASP A 1 323 ? 11.220 -19.619 -8.145 1.00 60.12 323 ASP A O 1
ATOM 2558 N N . ILE A 1 324 ? 10.998 -20.277 -10.265 1.00 55.81 324 ILE A N 1
ATOM 2559 C CA . ILE A 1 324 ? 9.589 -19.873 -10.290 1.00 55.81 324 ILE A CA 1
ATOM 2560 C C . ILE A 1 324 ? 8.757 -20.689 -9.287 1.00 55.81 324 ILE A C 1
ATOM 2562 O O . ILE A 1 324 ? 7.658 -20.279 -8.925 1.00 55.81 324 ILE A O 1
ATOM 2566 N N . GLU A 1 325 ? 9.234 -21.869 -8.876 1.00 53.72 325 GLU A N 1
ATOM 2567 C CA . GLU A 1 325 ? 8.645 -22.715 -7.828 1.00 53.72 325 GLU A CA 1
ATOM 2568 C C . GLU A 1 325 ? 8.782 -22.120 -6.420 1.00 53.72 325 GLU A C 1
ATOM 2570 O O . GLU A 1 325 ? 7.866 -22.288 -5.615 1.00 53.72 325 GLU A O 1
ATOM 2575 N N . ASP A 1 326 ? 9.815 -21.313 -6.173 1.00 54.81 326 ASP A N 1
ATOM 2576 C CA . ASP A 1 326 ? 10.043 -20.614 -4.901 1.00 54.81 326 ASP A CA 1
ATOM 2577 C C . ASP A 1 326 ? 9.182 -19.348 -4.753 1.00 54.81 326 ASP A C 1
ATOM 2579 O O . ASP A 1 326 ? 9.271 -18.611 -3.766 1.00 54.81 326 ASP A O 1
ATOM 2583 N N . PHE A 1 327 ? 8.316 -19.070 -5.733 1.00 53.03 327 PHE A N 1
ATOM 2584 C CA . PHE A 1 327 ? 7.477 -17.884 -5.731 1.00 53.03 327 PHE A CA 1
ATOM 2585 C C . PHE A 1 327 ? 6.463 -17.906 -4.578 1.00 53.03 327 PHE A C 1
ATOM 2587 O O . PHE A 1 327 ? 5.522 -18.712 -4.544 1.00 53.03 327 PHE A O 1
ATOM 2594 N N . VAL A 1 328 ? 6.582 -16.918 -3.684 1.00 46.84 328 VAL A N 1
ATOM 2595 C CA . VAL A 1 328 ? 5.615 -16.621 -2.617 1.00 46.84 328 VAL A CA 1
ATOM 2596 C C . VAL A 1 328 ? 4.310 -16.098 -3.241 1.00 46.84 328 VAL A C 1
ATOM 2598 O O . VAL A 1 328 ? 4.015 -14.904 -3.272 1.00 46.84 328 VAL A O 1
ATOM 2601 N N . GLY A 1 329 ? 3.505 -17.021 -3.764 1.00 45.19 329 GLY A N 1
ATOM 2602 C CA . GLY A 1 329 ? 2.249 -16.731 -4.455 1.00 45.19 329 GLY A CA 1
ATOM 2603 C C . GLY A 1 329 ? 1.828 -17.768 -5.498 1.00 45.19 329 GLY A C 1
ATOM 2604 O O . GLY A 1 329 ? 0.678 -17.723 -5.929 1.00 45.19 329 GLY A O 1
ATOM 2605 N N . LYS A 1 330 ? 2.701 -18.718 -5.873 1.00 43.75 330 LYS A N 1
ATOM 2606 C CA . LYS A 1 330 ? 2.392 -19.785 -6.847 1.00 43.75 330 LYS A CA 1
ATOM 2607 C C . LYS A 1 330 ? 1.407 -20.814 -6.297 1.00 43.75 330 LYS A C 1
ATOM 2609 O O . LYS A 1 330 ? 0.557 -21.324 -7.018 1.00 43.75 330 LYS A O 1
ATOM 2614 N N . THR A 1 331 ? 1.485 -21.066 -4.994 1.00 41.75 331 THR A N 1
ATOM 2615 C CA . THR A 1 331 ? 0.600 -21.971 -4.243 1.00 41.75 331 THR A CA 1
ATOM 2616 C C . THR A 1 331 ? -0.837 -21.466 -4.121 1.00 41.75 331 THR A C 1
ATOM 2618 O O . THR A 1 331 ? -1.684 -22.130 -3.530 1.00 41.75 331 THR A O 1
ATOM 2621 N N . ILE A 1 332 ? -1.141 -20.307 -4.704 1.00 48.22 332 ILE A N 1
ATOM 2622 C CA . ILE A 1 332 ? -2.484 -19.757 -4.791 1.00 48.22 332 ILE A CA 1
ATOM 2623 C C . ILE A 1 332 ? -2.799 -19.574 -6.277 1.00 48.22 332 ILE A C 1
ATOM 2625 O O . ILE A 1 332 ? -2.619 -18.481 -6.818 1.00 48.22 332 ILE A O 1
ATOM 2629 N N . GLN A 1 333 ? -3.207 -20.677 -6.913 1.00 41.75 333 GLN A N 1
ATOM 2630 C CA . GLN A 1 333 ? -3.607 -20.792 -8.320 1.00 41.75 333 GLN A CA 1
ATOM 2631 C C . GLN A 1 333 ? -4.152 -19.477 -8.903 1.00 41.75 333 GLN A C 1
ATOM 2633 O O . GLN A 1 333 ? -5.272 -19.076 -8.611 1.00 41.75 333 GLN A O 1
ATOM 2638 N N . GLU A 1 334 ? -3.388 -18.835 -9.781 1.00 39.78 334 GLU A N 1
ATOM 2639 C CA . GLU A 1 334 ? -3.928 -17.922 -10.788 1.00 39.78 334 GLU A CA 1
ATOM 2640 C C . GLU A 1 334 ? -3.241 -18.288 -12.104 1.00 39.78 334 GLU A C 1
ATOM 2642 O O . GLU A 1 334 ? -2.030 -18.136 -12.262 1.00 39.78 334 GLU A O 1
ATOM 2647 N N . HIS A 1 335 ? -4.019 -18.861 -13.023 1.00 34.97 335 HIS A N 1
ATOM 2648 C CA . HIS A 1 335 ? -3.605 -19.074 -14.402 1.00 34.97 335 HIS A CA 1
ATOM 2649 C C . HIS A 1 335 ? -3.358 -17.707 -15.045 1.00 34.97 335 HIS A C 1
ATOM 2651 O O . HIS A 1 335 ? -4.302 -16.960 -15.295 1.00 34.97 335 HIS A O 1
ATOM 2657 N N . ILE A 1 336 ? -2.100 -17.389 -15.335 1.00 36.59 336 ILE A N 1
ATOM 2658 C CA . ILE A 1 336 ? -1.752 -16.265 -16.200 1.00 36.59 336 ILE A CA 1
ATOM 2659 C C . ILE A 1 336 ? -1.727 -16.821 -17.622 1.00 36.59 336 ILE A C 1
ATOM 2661 O O . ILE A 1 336 ? -0.758 -17.449 -18.038 1.00 36.59 336 ILE A O 1
ATOM 2665 N N . ARG A 1 337 ? -2.810 -16.622 -18.372 1.00 29.27 337 ARG A N 1
ATOM 2666 C CA . ARG A 1 337 ? -2.697 -16.512 -19.828 1.00 29.27 337 ARG A CA 1
ATOM 2667 C C . ARG A 1 337 ? -2.938 -15.048 -20.182 1.00 29.27 337 ARG A C 1
ATOM 2669 O O . ARG A 1 337 ? -3.975 -14.524 -19.774 1.00 29.27 337 ARG A O 1
ATOM 2676 N N . PRO A 1 338 ? -2.028 -14.381 -20.905 1.00 32.19 338 PRO A N 1
ATOM 2677 C CA . PRO A 1 338 ? -2.354 -13.097 -21.500 1.00 32.19 338 PRO A CA 1
ATOM 2678 C C . PRO A 1 338 ? -3.505 -13.294 -22.496 1.00 32.19 338 PRO A C 1
ATOM 2680 O O . PRO A 1 338 ? -3.548 -14.289 -23.228 1.00 32.19 338 PRO A O 1
ATOM 2683 N N . PHE A 1 339 ? -4.466 -12.369 -22.486 1.00 33.59 339 PHE A N 1
ATOM 2684 C CA . PHE A 1 339 ? -5.457 -12.265 -23.553 1.00 33.59 339 PHE A CA 1
ATOM 2685 C C . PHE A 1 339 ? -4.708 -12.012 -24.869 1.00 33.59 339 PHE A C 1
ATOM 2687 O O . PHE A 1 339 ? -3.828 -11.154 -24.913 1.00 33.59 339 PHE A O 1
ATOM 2694 N N . LYS A 1 340 ? -5.016 -12.820 -25.890 1.00 32.72 340 LYS A N 1
ATOM 2695 C CA . LYS A 1 340 ? -4.558 -12.606 -27.267 1.00 32.72 340 LYS A CA 1
ATOM 2696 C C . LYS A 1 340 ? -5.264 -11.417 -27.894 1.00 32.72 340 LYS A C 1
ATOM 2698 O O . LYS A 1 340 ? -6.472 -11.260 -27.603 1.00 32.72 340 LYS A O 1
#

Radius of gyration: 19.96 Å; chains: 1; bounding box: 49×53×50 Å

=== Feature glossary ===
A reading guide for the features in this record.

Start from the sequence.

  · Sequence gives the chain of amino acids in standard one-letter code (A=alanine, C=cysteine, …, Y=tyrosine), read N→C. It is the only feature that is directly encoded by the gene; all structural features are derived from the folded form of this sequence.

Fold it, and you get atomic coordinates and the backbone conformation that goes with them.

  · The mmCIF table is the protein's shape written out atom by atom. For each backbone N, Cα, C, and carbonyl O, it records an (x, y, z) coordinate triple in Å plus the residue type, chain letter, and residue number.

  · Backbone dihedral angles. Every residue except chain termini has a φ (preceding-C → N → Cα → C) and a ψ (N → Cα → C → next-N). They are reported in degrees following the IUPAC sign convention. Secondary structure is essentially a statement about which (φ, ψ) basin each residue occupies.

  · DSSP 8-state secondary structure assigns each residue one of H (α-helix), G (3₁₀-helix), I (π-helix), E (extended β-strand), B (isolated β-bridge), T (hydrogen-bonded turn), S (bend), or '-' (coil). The assignment is computed from backbone hydrogen-bond geometry via the Kabsch–Sander algorithm.

  · P-SEA three-state annotation labels each residue as helix, strand, or coil based purely on the geometry of the Cα trace. It serves as a fallback when the full backbone (and thus DSSP) is unavailable.

Summarize the fold with a handful of shape descriptors and a per-residue structural alphabet.

  · Radius of gyration (Rg) is the root-mean-square distance of Cα atoms from their centroid — a single number for overall size and compactness. A globular domain of N residues has Rg ≈ 2.2·N^0.38 Å; an extended or disordered chain has a much larger Rg. The Cα contact count is the number of residue pairs whose Cα atoms are within 8 Å and are more than four positions apart in sequence — a standard proxy for tertiary packing density. The bounding box is the smallest axis-aligned box enclosing all Cα atoms.

  · Foldseek's 3Di representation compresses backbone geometry into a per-residue letter drawn from a learned twenty-state alphabet. It captures the tertiary interaction pattern around each residue — which residues are packed against it in space, regardless of where they are in sequence.

  · Accessible surface area quantifies burial. A residue with SASA near zero is packed into the hydrophobic core; one with SASA >100 Å² sits on the surface. Computed here via the Shrake–Rupley numerical algorithm with a 1.4 Å probe.

Ask how reliable the model is.

  · For AlphaFold models, the B-factor field carries pLDDT — the model's own estimate of local accuracy on a 0–100 scale. Regions with pLDDT<50 should be treated as essentially unmodeled; they often correspond to intrinsically disordered segments.

  · For experimental (PDB) structures, the B-factor (temperature factor) quantifies the positional spread of each atom in the crystal — a combination of thermal vibration and static disorder — in units of Å². High B-factors mark flexible loops or poorly resolved regions; low B-factors mark the rigid, well-ordered core.

  · PAE(i, j) answers: if I align the predicted and true structures on residue i, how far off (in Å) do I expect residue j to be? A block-diagonal PAE matrix with low values on the blocks and high values off-diagonal is the signature of a multi-domain protein with confidently predicted domains but uncertain inter-domain orientation.

Place it in context: what it resembles, what it is annotated as, and how it looks.

  · Structural nearest neighbors (via Foldseek easy-search vs the PDB). Reported per hit: target PDB id, E-value, and alignment TM-score. A TM-score above ~0.5 is the conventional threshold for 'same fold'.

  · Functional annotations link the protein to curated databases. InterPro entries identify conserved domains and families by matching the sequence against member-database signatures (Pfam, PROSITE, CDD, …). Gene Ontology (GO) terms describe molecular function, biological process, and cellular component in a controlled vocabulary. CATH places the structure in a hierarchical fold classification (Class/Architecture/Topology/Homologous-superfamily). The organism is the source species.

  · Plot images: a contact map (which residues are close in 3D, as an N×N binary image), a Ramachandran scatter (backbone torsion angles, revealing secondary-structure composition at a glance), and — for AlphaFold structures — a PAE heatmap (pairwise prediction confidence).

  · Structure images are PyMOL renders from six orthogonal camera directions. Cartoon representation draws helices as coils and strands as arrows; sticks shows the backbone as bonds; surface shows the solvent-excluded envelope. Rainbow coloring maps sequence position to hue (blue→red, N→C); chain coloring assigns a distinct color per polypeptide.